Protein 8PTD (pdb70)

B-factor: mean 22.72, std 8.52, range [6.91, 77.91]

Solvent-accessible surface area: 13968 Å² total; per-residue (Å²): 184,45,85,53,115,14,128,12,83,48,12,5,5,0,0,1,0,3,36,2,58,140,98,104,103,63,13,32,1,2,1,14,3,21,101,152,105,111,52,18,74,74,2,4,43,52,22,21,141,90,50,6,11,8,16,0,32,27,4,20,47,72,72,62,49,0,2,0,0,0,6,34,46,1,9,0,1,0,2,37,2,21,59,1,99,40,79,95,94,10,56,2,80,112,154,111,42,52,51,25,56,0,32,5,12,10,35,33,168,71,42,0,3,0,0,0,34,50,7,9,0,0,46,1,15,18,112,54,6,91,72,77,68,60,7,91,13,9,82,14,0,22,27,7,8,34,23,69,44,32,0,0,0,0,0,0,0,25,109,37,146,91,61,108,19,17,18,42,16,0,0,0,0,39,23,124,81,0,109,54,82,89,95,8,105,15,12,39,7,0,1,56,2,48,55,17,98,125,64,1,0,12,0,0,3,37,0,100,82,70,91,64,12,75,2,50,0,0,50,0,24,0,155,90,18,40,58,57,63,83,11,130,35,104,0,23,12,0,5,32,58,24,59,39,0,11,0,13,27,14,57,88,126,82,141,98,48,30,11,36,6,0,36,5,124,62,31,80,48,92,69,104,83,2,12,74,73,70,27,78,22,118,8,4,53,8,2,27,33,0,103,78,43,19,23,0,0,0,0,2,0,61,94,70,89,79,111,0,3,0,0,0,0,30,56,107,0,88,45,72,0,38,7,36,88,7,2,24,3,0,21,21,4,27,20,10,90,110,46,16,156,25,80

Organism: Bacteroides thetaiotaomicron (strain ATCC 29148 / DSM 2079 / JCM 5827 / CCUG 10774 / NCTC 10582 / VPI-5482 / E50) (NCBI:txid226186)

Sequence (343 aa):
ESNNGDVFETGTAEMYILSEGLFNQNNSSLARYSFNRQRCTNNNYFSANNQRGLGDTANDIAIYGNKIYVVVNVSSTVEVIDFPTGKSIRQISSMLRDNGSSRQPRAIAFDKDKAYICSYDGTVARIDTTSLEIEEIVTVGRNAEDICVQNGKLYVSSNSGGLDYSGPGVDTTVSVIDITTFKETKKIEEVGPNPGKILPGLEEAVYVVTRGTDIEAGDYHLVKIDSRTDAVAITYDEKVLSFAIDGPIAYLYTYDYQTKDSANNKVFDLNAGTVIRDNNFITDGTAIQTPFSIQLNPFSGNIYITEAYNYTVKGDVLCFNQQGQLQYRLNDIGLNPNTVVFSDKASQNE

Radius of gyration: 18.91 Å; Cα contacts (8 Å, |Δi|>4): 1061; chains: 1; bounding box: 49×47×50 Å

Secondary structure (DSSP, 8-state):
-EES----SS-SEEEEEE---TTS---EEEEEETTTTEEETTHHHHHHSS---S-EEEEEEETTEEEEEETTTTEEEEEETTT--EEEEEE-B-TTS-B--EEEEEEETTEEEEEETTTEEEEEETTT--EEEEEE-SSSEEEEEEETTEEEEEE--GGGTTTT----EEEEEETTTTEEEEEEE--SSEEEEEE-STTEEEEEE--SSGGG---EEEEEETTTTEEEEE--S--SEEEEETTEEEEEEE-TTT--EEEEEEETTTTEEEES-S--S----SSEEEEEE-TTT--EEEEE-TTSSS-EEEEEE-TTS-EEEEEEEEESSEEEEEEESS--S--

Nearest PDB structures (foldseek):
  8ptf-assembly1_A  TM=1.002E+00  e=1.577E-66  Bacteroid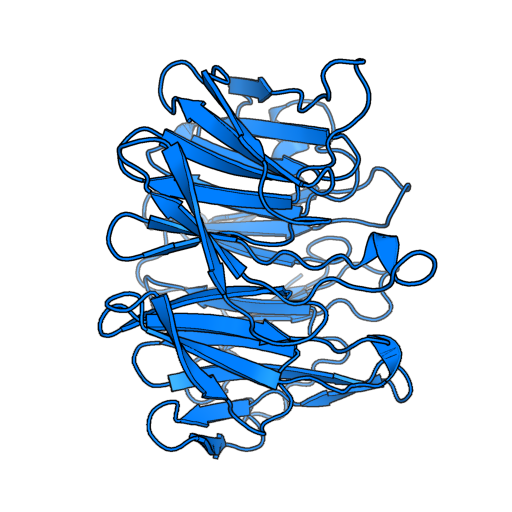es thetaiotaomicron
  8blw-assembly1_B  TM=9.936E-01  e=1.434E-59  Bacteroides thetaiotaomicron VPI-5482
  8okv-assembly4_D  TM=8.537E-01  e=9.892E-22  Bacteroides thetaiotaomicron VPI-5482
  3dsm-assembly1_A  TM=8.165E-01  e=9.892E-22  Bacteroides uniformis ATCC 8492
  4zov-assembly1_A  TM=6.756E-01  e=2.844E-05  Saccharomyces cerevisiae

Foldseek 3Di:
DKFFDPDDPLFQKKKWWFQADAPPFFIAIWMAGRPVRDIDLHLQCVQEVDHPTHGFAEWDADDQWIWIQNFPQQWIFIAGNQASYTPDTGHAADPVRHRQRWHEWEDDDQWIWIHGQCQKIWIAGNPVRDTDDIAGWAHGWAYWYDFPQKIWTDQAQPVCLVPPFTDFWIWIARNVVRYTDDTEGHGHRKHDWDAAPPRKIKIKHQHRDNLQQQIWIWIARRVVRYTDDIARDRFDAWEDDHQKIFTKGARNVPQDMWTFIAGNVVSGTPGRHQADPPDDARAWAEWYAAPRHRWIWTKHQDPQNFAIKIWTGHSSRYTNMIGGSSGRHTHDMYTDSDDHNHD

InterPro domains:
  IPR011044 Quinoprotein amine dehydrogenase, beta chain-like [SSF50969] (90-375)
  IPR015943 WD40/YVTN repeat-like-containing domain superfamily [G3DSA:2.130.10.10] (50-380)
  IPR031815 Protein of unknown function DUF5074 [PF16819] (52-339)
  IPR051200 Multi-functional host-pathogen interaction and enzymatic activity protein [PTHR47197] (8-540)

Structure (mmCIF, N/CA/C/O backbone):
data_8PTD
#
_entry.id   8PTD
#
_cell.length_a   52.471
_cell.length_b   147.665
_cell.length_c   116.043
_cell.angle_alpha   90.00
_cell.angle_beta   90.00
_cell.angle_gamma   90.00
#
_symmetry.space_group_name_H-M   'C 2 2 21'
#
loop_
_entity.id
_entity.type
_entity.pdbx_description
1 polymer 'YncE family protein'
2 non-polymer GLYCEROL
3 non-polymer COBALAMIN
4 non-polymer 'HYDROXIDE ION'
5 non-polymer 'SODIUM ION'
6 water water
#
loop_
_atom_site.group_PDB
_atom_site.id
_atom_site.type_symbol
_atom_site.label_atom_id
_atom_site.label_alt_id
_atom_site.label_comp_id
_atom_site.label_asym_id
_atom_site.label_entity_id
_atom_site.label_seq_id
_atom_site.pdbx_PDB_ins_code
_atom_site.Cartn_x
_atom_site.Cartn_y
_atom_site.Cartn_z
_atom_site.occupancy
_atom_site.B_iso_or_equiv
_atom_site.auth_seq_id
_atom_site.auth_comp_id
_atom_site.auth_asym_id
_atom_site.auth_atom_id
_atom_site.pdbx_PDB_model_num
ATOM 1 N N . GLU A 1 1 ? -25.387 -28.621 5.079 1.00 47.36 22 GLU A N 1
ATOM 2 C CA . GLU A 1 1 ? -23.949 -28.385 5.012 1.00 45.34 22 GLU A CA 1
ATOM 3 C C . GLU A 1 1 ? -23.275 -29.031 3.784 1.00 42.38 22 GLU A C 1
ATOM 4 O O . GLU A 1 1 ? -22.190 -28.612 3.404 1.00 29.55 22 GLU A O 1
ATOM 10 N N . SER A 1 2 ? -23.876 -30.051 3.170 1.00 30.61 23 SER A N 1
ATOM 11 C CA . SER A 1 2 ? -23.306 -30.630 1.955 1.00 27.94 23 SER A CA 1
ATOM 12 C C . SER A 1 2 ? -24.408 -31.195 1.066 1.00 32.69 23 SER A C 1
ATOM 13 O O . SER A 1 2 ? -25.563 -31.320 1.476 1.00 30.77 23 SER A O 1
ATOM 16 N N . ASN A 1 3 ? -24.041 -31.502 -0.182 1.00 26.12 24 ASN A N 1
ATOM 17 C CA A ASN A 1 3 ? -24.890 -32.244 -1.109 0.66 28.09 24 ASN A CA 1
ATOM 18 C CA B ASN A 1 3 ? -24.896 -32.254 -1.089 0.34 28.15 24 ASN A CA 1
ATOM 19 C C . ASN A 1 3 ? -24.030 -33.244 -1.854 1.00 33.23 24 ASN A C 1
ATOM 20 O O . ASN A 1 3 ? -22.934 -32.906 -2.304 1.00 24.13 24 ASN A O 1
ATOM 29 N N . GLY A 1 4 ? -24.536 -34.458 -2.015 1.00 25.73 25 GLY A N 1
ATOM 30 C CA . GLY A 1 4 ? -23.763 -35.503 -2.648 1.00 23.95 25 GLY A CA 1
ATOM 31 C C . GLY A 1 4 ? -22.940 -36.272 -1.633 1.00 28.65 25 GLY A C 1
ATOM 32 O O . GLY A 1 4 ? -22.741 -35.848 -0.496 1.00 28.79 25 GLY A O 1
ATOM 33 N N . ASP A 1 5 ? -22.466 -37.441 -2.053 1.00 27.43 26 ASP A N 1
ATOM 34 C CA . ASP A 1 5 ? -21.676 -38.262 -1.149 1.00 35.39 26 ASP A CA 1
ATOM 35 C C . ASP A 1 5 ? -20.285 -37.656 -1.096 1.00 27.13 26 ASP A C 1
ATOM 36 O O . ASP A 1 5 ? -19.633 -37.505 -2.134 1.00 27.61 26 ASP A O 1
ATOM 41 N N . VAL A 1 6 ? -19.859 -37.232 0.093 1.00 28.52 27 VAL A N 1
ATOM 42 C CA . VAL A 1 6 ? -18.580 -36.542 0.229 1.00 22.44 27 VAL A CA 1
ATOM 43 C C . VAL A 1 6 ? -17.514 -37.629 0.236 1.00 29.22 27 VAL A C 1
ATOM 44 O O . VAL A 1 6 ? -17.338 -38.358 1.213 1.00 30.86 27 VAL A O 1
ATOM 48 N N . PHE A 1 7 ? -16.819 -37.750 -0.883 1.00 23.69 28 PHE A N 1
ATOM 49 C CA . PHE A 1 7 ? -15.979 -38.893 -1.162 1.00 27.31 28 PHE A CA 1
ATOM 50 C C . PHE A 1 7 ? -14.846 -38.431 -2.056 1.00 23.13 28 PHE A C 1
ATOM 51 O O . PHE A 1 7 ? -15.055 -37.623 -2.963 1.00 25.62 28 PHE A O 1
ATOM 59 N N . GLU A 1 8 ? -13.655 -38.947 -1.803 1.00 20.92 29 GLU A N 1
ATOM 60 C CA . GLU A 1 8 ? -12.538 -38.731 -2.696 1.00 22.33 29 GLU A CA 1
ATOM 61 C C . GLU A 1 8 ? -11.741 -40.016 -2.740 1.00 28.72 29 GLU A C 1
ATOM 62 O O . GLU A 1 8 ? -11.704 -40.777 -1.772 1.00 46.87 29 GLU A O 1
ATOM 68 N N . THR A 1 9 ? -11.139 -40.274 -3.884 1.00 22.34 30 THR A N 1
ATOM 69 C CA . THR A 1 9 ? -10.194 -41.358 -4.005 1.00 24.64 30 THR A CA 1
ATOM 70 C C . THR A 1 9 ? -8.806 -40.867 -3.630 1.00 24.52 30 THR A C 1
ATOM 71 O O . THR A 1 9 ? -8.411 -39.752 -3.988 1.00 24.99 30 THR A O 1
ATOM 75 N N . GLY A 1 10 ? -8.082 -41.699 -2.886 1.00 21.69 31 GLY A N 1
ATOM 76 C CA . GLY A 1 10 ? -6.680 -41.463 -2.616 1.00 26.42 31 GLY A CA 1
ATOM 77 C C . GLY A 1 10 ? -6.391 -40.264 -1.756 1.00 23.14 31 GLY A C 1
ATOM 78 O O . GLY A 1 10 ? -5.244 -39.814 -1.703 1.00 24.09 31 GLY A O 1
ATOM 79 N N . THR A 1 11 ? -7.399 -39.745 -1.056 1.00 23.91 32 THR A N 1
ATOM 80 C CA . THR A 1 11 ? -7.303 -38.501 -0.299 1.00 19.87 32 THR A CA 1
ATOM 81 C C . THR A 1 11 ? -7.796 -38.723 1.128 1.00 20.19 32 THR A C 1
ATOM 82 O O . THR A 1 11 ? -8.919 -39.200 1.326 1.00 23.33 32 THR A O 1
ATOM 86 N N . ALA A 1 12 ? -6.960 -38.375 2.117 1.00 18.60 33 ALA A N 1
ATOM 87 C CA . ALA A 1 12 ? -7.317 -38.431 3.533 1.00 19.26 33 ALA A CA 1
ATOM 88 C C . ALA A 1 12 ? -8.014 -37.160 4.001 1.00 23.56 33 ALA A C 1
ATOM 89 O O . ALA A 1 12 ? -8.995 -37.231 4.749 1.00 22.45 33 ALA A O 1
ATOM 91 N N . GLU A 1 13 ? -7.540 -35.991 3.573 1.00 22.21 34 GLU A N 1
ATOM 92 C CA . GLU A 1 13 ? -8.059 -34.734 4.097 1.00 18.70 34 GLU A CA 1
ATOM 93 C C . GLU A 1 13 ? -7.981 -33.667 3.018 1.00 19.60 34 GLU A C 1
ATOM 94 O O . GLU A 1 13 ? -7.117 -33.711 2.142 1.00 21.82 34 GLU A O 1
ATOM 100 N N . MET A 1 14 ? -8.842 -32.663 3.157 1.00 14.45 35 MET A N 1
ATOM 101 C CA . MET A 1 14 ? -8.810 -31.457 2.343 1.00 16.65 35 MET A CA 1
ATOM 102 C C . MET A 1 14 ? -8.793 -30.236 3.258 1.00 17.64 35 MET A C 1
ATOM 103 O O . MET A 1 14 ? -9.416 -30.235 4.320 1.00 19.28 35 MET A O 1
ATOM 108 N N . TYR A 1 15 ? -8.074 -29.188 2.841 1.00 15.82 36 TYR A N 1
ATOM 109 C CA . TYR A 1 15 ? -8.058 -27.914 3.556 1.00 13.41 36 TYR A CA 1
ATOM 110 C C . TYR A 1 15 ? -8.573 -26.817 2.631 1.00 15.90 36 TYR A C 1
ATOM 111 O O . TYR A 1 15 ? -8.154 -26.736 1.474 1.00 16.67 36 TYR A O 1
ATOM 120 N N . ILE A 1 16 ? -9.483 -25.981 3.134 1.00 14.69 37 ILE A N 1
ATOM 121 C CA . ILE A 1 16 ? -10.086 -24.911 2.340 1.00 15.36 37 ILE A CA 1
ATOM 122 C C . ILE A 1 16 ? -9.775 -23.600 3.047 1.00 15.96 37 ILE A C 1
ATOM 123 O O . ILE A 1 16 ? -10.157 -23.412 4.207 1.00 16.81 37 ILE A O 1
ATOM 128 N N . LEU A 1 17 ? -9.079 -22.701 2.356 1.00 14.99 38 LEU A N 1
ATOM 129 C CA . LEU A 1 17 ? -8.735 -21.400 2.910 1.00 15.26 38 LEU A CA 1
ATOM 130 C C . LEU A 1 17 ? -9.764 -20.366 2.478 1.00 15.26 38 LEU A C 1
ATOM 131 O O . LEU A 1 17 ? -10.147 -20.320 1.309 1.00 16.39 38 LEU A O 1
ATOM 136 N N . SER A 1 18 ? -10.183 -19.511 3.418 1.00 14.43 39 SER A N 1
ATOM 137 C CA . SER A 1 18 ? -11.148 -18.448 3.155 1.00 14.59 39 SER A CA 1
ATOM 138 C C . SER A 1 18 ? -10.503 -17.122 3.537 1.00 17.19 39 SER A C 1
ATOM 139 O O . SER A 1 18 ? -9.969 -16.990 4.642 1.00 16.61 39 SER A O 1
ATOM 142 N N . GLU A 1 19 ? -10.531 -16.155 2.618 1.00 14.43 40 GLU A N 1
ATOM 143 C CA . GLU A 1 19 ? -9.860 -14.887 2.879 1.00 12.73 40 GLU A CA 1
ATOM 144 C C . GLU A 1 19 ? -10.693 -13.915 3.704 1.00 17.26 40 GLU A C 1
ATOM 145 O O . GLU A 1 19 ? -10.163 -12.871 4.098 1.00 16.47 40 GLU A O 1
ATOM 151 N N . GLY A 1 20 ? -11.958 -14.220 3.987 1.00 17.10 41 GLY A N 1
ATOM 152 C CA . GLY A 1 20 ? -12.818 -13.209 4.581 1.00 15.63 41 GLY A CA 1
ATOM 153 C C . GLY A 1 20 ? -12.954 -11.997 3.675 1.00 15.54 41 GLY A C 1
ATOM 154 O O . GLY A 1 20 ? -13.000 -12.110 2.445 1.00 15.77 41 GLY A O 1
ATOM 155 N N . LEU A 1 21 ? -13.010 -10.812 4.283 1.00 14.46 42 LEU A N 1
ATOM 156 C CA . LEU A 1 21 ? -13.113 -9.566 3.534 1.00 16.20 42 LEU A CA 1
ATOM 157 C C . LEU A 1 21 ? -11.988 -8.625 3.940 1.00 15.23 42 LEU A C 1
ATOM 158 O O . LEU A 1 21 ? -11.525 -8.633 5.083 1.00 16.52 42 LEU A O 1
ATOM 163 N N . PHE A 1 22 ? -11.563 -7.822 2.963 1.00 16.60 43 PHE A N 1
ATOM 164 C CA . PHE A 1 22 ? -10.451 -6.887 3.084 1.00 15.05 43 PHE A CA 1
ATOM 165 C C . PHE A 1 22 ? -10.695 -5.976 4.277 1.00 18.79 43 PHE A C 1
ATOM 166 O O . PHE A 1 22 ? -11.745 -5.336 4.360 1.00 17.49 43 PHE A O 1
ATOM 174 N N . ASN A 1 23 ? -9.746 -5.940 5.209 1.00 15.24 44 ASN A N 1
ATOM 175 C CA . ASN A 1 23 ? -9.771 -5.100 6.407 1.00 14.68 44 ASN A CA 1
ATOM 176 C C . ASN A 1 23 ? -10.817 -5.521 7.435 1.00 20.49 44 ASN A C 1
ATOM 177 O O . ASN A 1 23 ? -11.001 -4.815 8.448 1.00 20.38 44 ASN A O 1
ATOM 182 N N . GLN A 1 24 ? -11.462 -6.677 7.255 1.00 14.70 45 GLN A N 1
ATOM 183 C CA . GLN A 1 24 ? -12.391 -7.208 8.248 1.00 16.05 45 GLN A CA 1
ATOM 184 C C . GLN A 1 24 ? -11.777 -8.292 9.136 1.00 17.31 45 GLN A C 1
ATOM 185 O O . GLN A 1 24 ? -12.450 -8.784 10.048 1.00 17.62 45 GLN A O 1
ATOM 191 N N . ASN A 1 25 ? -10.509 -8.654 8.916 1.00 16.39 46 ASN A N 1
ATOM 192 C CA . ASN A 1 25 ? -9.755 -9.504 9.846 1.00 15.19 46 ASN A CA 1
ATOM 193 C C . ASN A 1 25 ? -10.476 -10.820 10.143 1.00 16.95 46 ASN A C 1
ATOM 194 O O . ASN A 1 25 ? -10.517 -11.280 11.285 1.00 20.31 46 ASN A O 1
ATOM 199 N N . ASN A 1 26 ? -11.042 -11.450 9.110 1.00 17.09 47 ASN A N 1
ATOM 200 C CA . ASN A 1 26 ? -11.923 -12.592 9.360 1.00 17.51 47 ASN A CA 1
ATOM 201 C C . ASN A 1 26 ? -11.657 -13.738 8.377 1.00 18.84 47 ASN A C 1
ATOM 202 O O . ASN A 1 26 ? -12.580 -14.417 7.917 1.00 17.40 47 ASN A O 1
ATOM 207 N N . SER A 1 27 ? -10.382 -14.010 8.097 1.00 18.47 48 SER A N 1
ATOM 208 C CA . SER A 1 27 ? -9.996 -15.219 7.376 1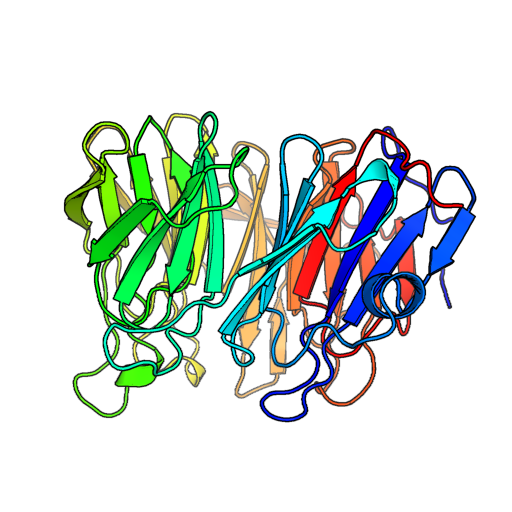.00 17.52 48 SER A CA 1
ATOM 209 C C . SER A 1 27 ? -10.285 -16.468 8.211 1.00 15.96 48 SER A C 1
ATOM 210 O O . SER A 1 27 ? -10.412 -16.411 9.436 1.00 17.68 48 SER A O 1
ATOM 213 N N . SER A 1 28 ? -10.348 -17.624 7.544 1.00 16.15 49 SER A N 1
ATOM 214 C CA . SER A 1 28 ? -10.539 -18.866 8.289 1.00 16.22 49 SER A CA 1
ATOM 215 C C . SER A 1 28 ? -10.005 -20.043 7.479 1.00 16.81 49 SER A C 1
ATOM 216 O O . SER A 1 28 ? -9.784 -19.943 6.273 1.00 16.29 49 SER A O 1
ATOM 219 N N . LEU A 1 29 ? -9.807 -21.167 8.161 1.00 15.14 50 LEU A N 1
ATOM 220 C CA . LEU A 1 29 ? -9.303 -22.375 7.521 1.00 15.12 50 LEU A CA 1
ATOM 221 C C . LEU A 1 29 ? -10.219 -23.526 7.904 1.00 20.90 50 LEU A C 1
ATOM 222 O O . LEU A 1 29 ? -10.391 -23.793 9.093 1.00 19.36 50 LEU A O 1
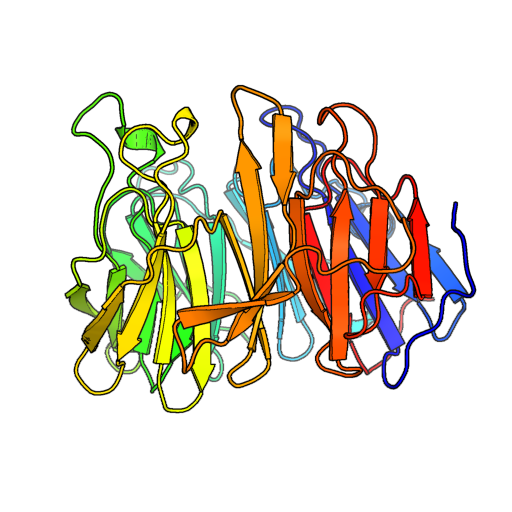ATOM 227 N N . ALA A 1 30 ? -10.805 -24.203 6.913 1.00 18.70 51 ALA A N 1
ATOM 228 C CA . ALA A 1 30 ? -11.618 -25.388 7.169 1.00 17.68 51 ALA A CA 1
ATOM 229 C C . ALA A 1 30 ? -10.834 -26.645 6.825 1.00 17.42 51 ALA A C 1
ATOM 230 O O . ALA A 1 30 ? -10.027 -26.661 5.893 1.00 17.86 51 ALA A O 1
ATOM 232 N N . ARG A 1 31 ? -11.092 -27.706 7.574 1.00 15.95 52 ARG A N 1
ATOM 233 C CA . ARG A 1 31 ? -10.531 -29.002 7.249 1.00 18.20 52 ARG A CA 1
ATOM 234 C C . ARG A 1 31 ? -11.651 -30.012 7.095 1.00 23.75 52 ARG A C 1
ATOM 235 O O . ARG A 1 31 ? -12.512 -30.127 7.970 1.00 23.77 52 ARG A O 1
ATOM 243 N N . TYR A 1 32 ? -11.639 -30.764 5.998 1.00 18.42 53 TYR A N 1
ATOM 244 C CA . TYR A 1 32 ? -12.534 -31.905 5.890 1.00 19.93 53 TYR A CA 1
ATOM 245 C C . TYR A 1 32 ? -11.707 -33.190 5.923 1.00 20.33 53 TYR A C 1
ATOM 246 O O . TYR A 1 32 ? -10.793 -33.376 5.114 1.00 18.42 53 TYR A O 1
ATOM 255 N N . SER A 1 33 ? -12.034 -34.075 6.856 1.00 20.33 54 SER A N 1
ATOM 256 C CA . SER A 1 33 ? -11.405 -35.387 6.927 1.00 20.40 54 SER A CA 1
ATOM 257 C C . SER A 1 33 ? -12.292 -36.398 6.206 1.00 25.17 54 SER A C 1
ATOM 258 O O . SER A 1 33 ? -13.403 -36.687 6.659 1.00 24.33 54 SER A O 1
ATOM 261 N N . PHE A 1 34 ? -11.813 -36.913 5.066 1.00 22.03 55 PHE A N 1
ATOM 262 C CA . PHE A 1 34 ? -12.542 -37.978 4.389 1.00 22.55 55 PHE A CA 1
ATOM 263 C C . PHE A 1 34 ? -12.473 -39.251 5.214 1.00 25.71 55 PHE A C 1
ATOM 264 O O . PHE A 1 34 ? -13.445 -40.009 5.286 1.00 31.71 55 PHE A O 1
ATOM 272 N N . ASN A 1 35 ? -11.343 -39.467 5.886 1.00 23.58 56 ASN A N 1
ATOM 273 C CA . ASN A 1 35 ? -11.173 -40.690 6.659 1.00 29.68 56 ASN A CA 1
ATOM 274 C C . ASN A 1 35 ? -12.190 -40.781 7.783 1.00 40.70 56 ASN A C 1
ATOM 275 O O . ASN A 1 35 ? -12.755 -41.853 8.028 1.00 42.45 56 ASN A O 1
ATOM 280 N N . ARG A 1 36 ? -12.471 -39.664 8.452 1.00 29.74 57 ARG A N 1
ATOM 281 C CA . ARG A 1 36 ? -13.377 -39.639 9.592 1.00 30.61 57 ARG A CA 1
ATOM 282 C C . ARG A 1 36 ? -14.751 -39.067 9.261 1.00 37.24 57 ARG A C 1
ATOM 283 O O . ARG A 1 36 ? -15.608 -39.000 10.149 1.00 34.56 57 ARG A O 1
ATOM 291 N N . GLN A 1 37 ? -14.972 -38.656 8.012 1.00 28.37 58 GLN A N 1
ATOM 292 C CA . GLN A 1 37 ? -16.168 -37.932 7.566 1.00 23.81 58 GLN A CA 1
ATOM 293 C C . GLN A 1 37 ? -16.543 -36.797 8.528 1.00 35.66 58 GLN A C 1
ATOM 294 O O . GLN A 1 37 ? -17.676 -36.694 8.997 1.00 37.40 58 GLN A O 1
ATOM 300 N N . ARG A 1 38 ? -15.580 -35.901 8.773 1.00 23.16 59 ARG A N 1
ATOM 301 C CA . ARG A 1 38 ? -15.739 -34.828 9.752 1.00 27.69 59 ARG A CA 1
ATOM 302 C C . ARG A 1 38 ? -15.250 -33.509 9.166 1.00 28.95 59 ARG A C 1
ATOM 303 O O . ARG A 1 38 ? -14.130 -33.435 8.656 1.00 26.48 59 ARG A O 1
ATOM 311 N N . CYS A 1 39 ? -16.064 -32.468 9.297 1.00 28.09 60 CYS A N 1
ATOM 312 C CA . CYS A 1 39 ? -15.716 -31.125 8.854 1.00 23.48 60 CYS A CA 1
ATOM 313 C C . CYS A 1 39 ? -15.454 -30.234 10.064 1.00 28.89 60 CYS A C 1
ATOM 314 O O . CYS A 1 39 ? -16.243 -30.232 11.009 1.00 27.14 60 CYS A O 1
ATOM 317 N N . THR A 1 40 ? -14.360 -29.470 10.030 1.00 23.60 61 THR A N 1
ATOM 318 C CA . THR A 1 40 ? -14.042 -28.474 11.057 1.00 24.64 61 THR A CA 1
ATOM 319 C C . THR A 1 40 ? -13.903 -27.123 10.359 1.00 25.16 61 THR A C 1
ATOM 320 O O . THR A 1 40 ? -12.930 -26.916 9.631 1.00 24.22 61 THR A O 1
ATOM 324 N N . ASN A 1 41 ? -14.869 -26.201 10.565 1.00 22.16 62 ASN A N 1
ATOM 325 C CA . ASN A 1 41 ? -14.917 -24.939 9.810 1.00 24.67 62 ASN A CA 1
ATOM 326 C C . ASN A 1 41 ? -13.872 -23.921 10.261 1.00 21.39 62 ASN A C 1
ATOM 327 O O . ASN A 1 41 ? -13.588 -22.976 9.516 1.00 27.14 62 ASN A O 1
ATOM 332 N N . ASN A 1 42 ? -13.331 -24.069 11.471 1.00 21.31 63 ASN A N 1
ATOM 333 C CA A ASN A 1 42 ? -12.450 -23.133 12.153 0.50 19.97 63 ASN A CA 1
ATOM 334 C CA B ASN A 1 42 ? -12.395 -23.088 12.051 0.50 19.87 63 ASN A CA 1
ATOM 335 C C . ASN A 1 42 ? -11.202 -23.846 12.646 1.00 23.74 63 ASN A C 1
ATOM 336 O O . ASN A 1 42 ? -10.821 -23.733 13.812 1.00 22.57 63 ASN A O 1
ATOM 345 N N . TYR A 1 43 ? -10.572 -24.625 11.766 1.00 19.26 64 TYR A N 1
ATOM 346 C CA . TYR A 1 43 ? -9.461 -25.486 12.151 1.00 19.86 64 TYR A CA 1
ATOM 347 C C . TYR A 1 43 ? -8.287 -24.704 12.741 1.00 18.17 64 TYR A C 1
ATOM 348 O O . TYR A 1 43 ? -7.624 -25.182 13.666 1.00 21.07 64 TYR A O 1
ATOM 357 N N . PHE A 1 44 ? -8.001 -23.498 12.240 1.00 15.91 65 PHE A N 1
ATOM 358 C CA . PHE A 1 44 ? -6.843 -22.816 12.812 1.00 17.20 65 PHE A CA 1
ATOM 359 C C . PHE A 1 44 ? -7.168 -22.272 14.201 1.00 19.14 65 PHE A C 1
ATOM 360 O O . PHE A 1 44 ? -6.424 -22.507 15.158 1.00 21.83 65 PHE A O 1
ATOM 368 N N . SER A 1 45 ? -8.282 -21.563 14.336 1.00 18.99 66 SER A N 1
ATOM 369 C CA . SER A 1 45 ? -8.570 -20.971 15.633 1.00 20.60 66 SER A CA 1
ATOM 370 C C . SER A 1 45 ? -8.962 -22.029 16.674 1.00 22.08 66 SER A C 1
ATOM 371 O O . SER A 1 45 ? -8.643 -21.863 17.858 1.00 25.48 66 SER A O 1
ATOM 374 N N . ALA A 1 46 ? -9.597 -23.137 16.261 1.00 19.12 67 ALA A N 1
ATOM 375 C CA . ALA A 1 46 ? -9.974 -24.197 17.207 1.00 21.05 67 ALA A CA 1
ATOM 376 C C . ALA A 1 46 ? -8.756 -24.761 17.927 1.00 27.06 67 ALA A C 1
ATOM 377 O O . ALA A 1 46 ? -8.824 -25.123 19.113 1.00 25.61 67 ALA A O 1
ATOM 379 N N . ASN A 1 47 ? -7.639 -24.860 17.216 1.00 21.93 68 ASN A N 1
ATOM 380 C CA . ASN A 1 47 ? -6.426 -25.488 17.702 1.00 22.13 68 ASN A CA 1
ATOM 381 C C . ASN A 1 47 ? -5.415 -24.488 18.226 1.00 22.68 68 ASN A C 1
ATOM 382 O O . ASN A 1 47 ? -4.481 -24.882 18.933 1.00 27.06 68 ASN A O 1
ATOM 387 N N . ASN A 1 48 ? -5.596 -23.205 17.926 1.00 22.59 69 ASN A N 1
ATOM 388 C CA . ASN A 1 48 ? -4.594 -22.229 18.298 1.00 19.68 69 ASN A CA 1
ATOM 389 C C . ASN A 1 48 ? -5.118 -21.047 19.098 1.00 20.82 69 ASN A C 1
ATOM 390 O O . ASN A 1 48 ? -4.313 -20.222 19.529 1.00 22.59 69 ASN A O 1
ATOM 395 N N . GLN A 1 49 ? -6.424 -20.967 19.341 1.00 19.94 70 GLN A N 1
ATOM 396 C CA . GLN A 1 49 ? -7.006 -19.956 20.229 1.00 22.37 70 GLN A CA 1
ATOM 397 C C . GLN A 1 49 ? -6.708 -18.524 19.777 1.00 25.88 70 GLN A C 1
ATOM 398 O O . GLN A 1 49 ? -6.668 -17.606 20.599 1.00 25.29 70 GLN A O 1
ATOM 404 N N . ARG A 1 50 ? -6.530 -18.324 18.472 1.00 18.26 71 ARG A N 1
ATOM 405 C CA . ARG A 1 50 ? -6.434 -17.006 17.851 1.00 18.99 71 ARG A CA 1
ATOM 406 C C . ARG A 1 50 ? -6.816 -17.159 16.385 1.00 24.13 71 ARG A C 1
ATOM 407 O O . ARG A 1 50 ? -6.848 -18.271 15.857 1.00 22.29 71 ARG A O 1
ATOM 415 N N . GLY A 1 51 ? -7.136 -16.029 15.730 1.00 23.75 72 GLY A N 1
ATOM 416 C CA . GLY A 1 51 ? -7.543 -16.076 14.344 1.00 23.19 72 GLY A CA 1
ATOM 417 C C . GLY A 1 51 ? -6.373 -16.020 13.365 1.00 19.11 72 GLY A C 1
ATOM 418 O O . GLY A 1 51 ? -5.283 -15.561 13.687 1.00 21.72 72 GLY A O 1
ATOM 419 N N . LEU A 1 52 ? -6.630 -16.492 12.146 1.00 19.41 73 LEU A N 1
ATOM 420 C CA . LEU A 1 52 ? -5.627 -16.447 11.089 1.00 20.08 73 LEU A CA 1
ATOM 421 C C . LEU A 1 52 ? -5.305 -15.011 10.683 1.00 21.51 73 LEU A C 1
ATOM 422 O O . LEU A 1 52 ? -4.170 -14.712 10.293 1.00 22.60 73 LEU A O 1
ATOM 427 N N . GLY A 1 53 ? -6.282 -14.113 10.763 1.00 16.27 74 GLY A N 1
ATOM 428 C CA . GLY A 1 53 ? -6.037 -12.734 10.404 1.00 17.51 74 GLY A CA 1
ATOM 429 C C . GLY A 1 53 ? -6.773 -12.227 9.179 1.00 18.16 74 GLY A C 1
ATOM 430 O O . GLY A 1 53 ? -7.858 -12.704 8.826 1.00 17.52 74 GLY A O 1
ATOM 431 N N . ASP A 1 54 ? -6.148 -11.282 8.487 1.00 16.18 75 ASP A N 1
ATOM 432 C CA . ASP A 1 54 ? -6.814 -10.487 7.463 1.00 14.90 75 ASP A CA 1
ATOM 433 C C . ASP A 1 54 ? -6.260 -10.843 6.080 1.00 16.52 75 ASP A C 1
ATOM 434 O O . ASP A 1 54 ? -5.053 -10.724 5.832 1.00 15.58 75 ASP A O 1
ATOM 439 N N . THR A 1 55 ? -7.154 -11.302 5.201 1.00 15.85 76 THR A N 1
ATOM 440 C CA . THR A 1 55 ? -6.874 -11.636 3.799 1.00 14.21 76 THR A CA 1
ATOM 441 C C . THR A 1 55 ? -5.807 -12.740 3.674 1.00 15.33 76 THR A C 1
ATOM 442 O O . THR A 1 55 ? -4.777 -12.590 3.011 1.00 14.94 76 THR A O 1
ATOM 446 N N . ALA A 1 56 ? -6.093 -13.882 4.308 1.00 15.05 77 ALA A N 1
ATOM 447 C CA . ALA A 1 56 ? -5.332 -15.100 4.048 1.00 13.99 77 ALA A CA 1
ATOM 448 C C . ALA A 1 56 ? -5.472 -15.469 2.580 1.00 17.13 77 ALA A C 1
ATOM 449 O O . ALA A 1 56 ? -6.587 -15.671 2.100 1.00 15.40 77 ALA A O 1
ATOM 451 N N . ASN A 1 57 ? -4.344 -15.561 1.863 1.00 16.20 78 ASN A N 1
ATOM 452 C CA . ASN A 1 57 ? -4.348 -15.504 0.405 1.00 15.89 78 ASN A CA 1
ATOM 453 C C . ASN A 1 57 ? -3.791 -16.743 -0.287 1.00 15.90 78 ASN A C 1
ATOM 454 O O . ASN A 1 57 ? -3.998 -16.888 -1.498 1.00 16.41 78 ASN A O 1
ATOM 459 N N . ASP A 1 58 ? -3.070 -17.606 0.427 1.00 14.89 79 ASP A N 1
ATOM 460 C CA . ASP A 1 58 ? -2.484 -18.810 -0.160 1.00 13.65 79 ASP A CA 1
ATOM 461 C C . ASP A 1 58 ? -2.248 -19.817 0.958 1.00 14.42 79 ASP A C 1
ATOM 462 O O . ASP A 1 58 ? -2.068 -19.455 2.126 1.00 15.02 79 ASP A O 1
ATOM 467 N N . ILE A 1 59 ? -2.285 -21.094 0.580 1.00 15.13 80 ILE A N 1
ATOM 468 C CA . ILE A 1 59 ? -2.010 -22.185 1.499 1.00 12.92 80 ILE A CA 1
ATOM 469 C C . ILE A 1 59 ? -1.363 -23.311 0.707 1.00 14.80 80 ILE A C 1
ATOM 470 O O . ILE A 1 59 ? -1.691 -23.550 -0.456 1.00 17.28 80 ILE A O 1
ATOM 475 N N . ALA A 1 60 ? -0.437 -24.007 1.357 1.00 15.74 81 ALA A N 1
ATOM 476 C CA . ALA A 1 60 ? 0.201 -25.172 0.768 1.00 16.85 81 ALA A CA 1
ATOM 477 C C . ALA A 1 60 ? 0.668 -26.094 1.876 1.00 18.97 81 ALA A C 1
ATOM 478 O O . ALA A 1 60 ? 0.941 -25.662 2.996 1.00 20.50 81 ALA A O 1
ATOM 480 N N . ILE A 1 61 ? 0.780 -27.375 1.536 1.00 17.40 82 ILE A N 1
ATOM 481 C CA . ILE A 1 61 ? 1.355 -28.385 2.415 1.00 16.10 82 ILE A CA 1
ATOM 482 C C . ILE A 1 61 ? 2.680 -28.815 1.802 1.00 15.08 82 ILE A C 1
ATOM 483 O O . ILE A 1 61 ? 2.727 -29.202 0.626 1.00 21.60 82 ILE A O 1
ATOM 488 N N . TYR A 1 62 ? 3.755 -28.753 2.586 1.00 16.92 83 TYR A N 1
ATOM 489 C CA . TYR A 1 62 ? 5.072 -29.109 2.078 1.00 16.95 83 TYR A CA 1
ATOM 490 C C . TYR A 1 62 ? 5.903 -29.663 3.208 1.00 22.60 83 TYR A C 1
ATOM 491 O O . TYR A 1 62 ? 6.002 -29.050 4.278 1.00 22.41 83 TYR A O 1
ATOM 500 N N . GLY A 1 63 ? 6.535 -30.791 2.924 1.00 23.95 84 GLY A N 1
ATOM 501 C CA . GLY A 1 63 ? 7.068 -31.642 3.940 1.00 35.78 84 GLY A CA 1
ATOM 502 C C . GLY A 1 63 ? 5.853 -32.093 4.694 1.00 38.37 84 GLY A C 1
ATOM 503 O O . GLY A 1 63 ? 4.884 -32.646 4.166 1.00 49.89 84 GLY A O 1
ATOM 504 N N . ASN A 1 64 ? 5.901 -31.741 5.950 1.00 21.17 85 ASN A N 1
ATOM 505 C CA . ASN A 1 64 ? 4.928 -32.101 6.950 1.00 19.81 85 ASN A CA 1
ATOM 506 C C . ASN A 1 64 ? 4.500 -30.851 7.705 1.00 19.05 85 ASN A C 1
ATOM 507 O O . ASN A 1 64 ? 4.167 -30.923 8.887 1.00 20.48 85 ASN A O 1
ATOM 512 N N . LYS A 1 65 ? 4.509 -29.701 7.017 1.00 20.05 86 LYS A N 1
ATOM 513 C CA . LYS A 1 65 ? 4.071 -28.409 7.533 1.00 19.38 86 LYS A CA 1
ATOM 514 C C . LYS A 1 65 ? 2.989 -27.851 6.609 1.00 20.25 86 LYS A C 1
ATOM 515 O O . LYS A 1 65 ? 3.010 -28.091 5.400 1.00 19.30 86 LYS A O 1
ATOM 521 N N . ILE A 1 66 ? 2.039 -27.102 7.183 1.00 19.72 87 ILE A N 1
ATOM 522 C CA . ILE A 1 66 ? 1.065 -26.320 6.418 1.00 18.07 87 ILE A CA 1
ATOM 523 C C . ILE A 1 66 ? 1.515 -24.864 6.479 1.00 17.78 87 ILE A C 1
ATOM 524 O O . ILE A 1 66 ? 1.844 -24.357 7.557 1.00 19.07 87 ILE A O 1
ATOM 529 N N . TYR A 1 67 ? 1.571 -24.202 5.327 1.00 15.58 88 TYR A N 1
ATOM 530 C CA . TYR A 1 67 ? 1.934 -22.791 5.243 1.00 15.77 88 TYR A CA 1
ATOM 531 C C . TYR A 1 67 ? 0.723 -21.981 4.803 1.00 18.06 88 TYR A C 1
ATOM 532 O O . TYR A 1 67 ? 0.116 -22.299 3.781 1.00 17.27 88 TYR A O 1
ATOM 541 N N . VAL A 1 68 ? 0.403 -20.909 5.533 1.00 15.52 89 VAL A N 1
ATOM 542 C CA . VAL A 1 68 ? -0.662 -19.983 5.143 1.00 14.44 89 VAL A CA 1
ATOM 543 C C . VAL A 1 68 ? -0.061 -18.591 5.010 1.00 16.96 89 VAL A C 1
ATOM 544 O O . VAL A 1 68 ? 0.484 -18.053 5.977 1.00 17.34 89 VAL A O 1
ATOM 548 N N . VAL A 1 69 ? -0.187 -17.999 3.827 1.00 14.17 90 VAL A N 1
ATOM 549 C CA . VAL A 1 69 ? 0.245 -16.623 3.596 1.00 14.83 90 VAL A CA 1
ATOM 550 C C . VAL A 1 69 ? -0.913 -15.699 3.927 1.00 17.93 90 VAL A C 1
ATOM 551 O O . VAL A 1 69 ? -1.974 -15.801 3.309 1.00 17.14 90 VAL A O 1
ATOM 555 N N . VAL A 1 70 ? -0.712 -14.790 4.888 1.00 15.54 91 VAL A N 1
ATOM 556 C CA . VAL A 1 70 ? -1.774 -13.897 5.344 1.00 14.68 91 VAL A CA 1
ATOM 557 C C . VAL A 1 70 ? -1.377 -12.483 4.914 1.00 15.06 91 VAL A C 1
ATOM 558 O O . VAL A 1 70 ? -0.456 -11.871 5.469 1.00 15.86 91 VAL A O 1
ATOM 562 N N . ASN A 1 71 ? -2.058 -11.992 3.878 1.00 14.19 92 ASN A N 1
ATOM 563 C CA . ASN A 1 71 ? -1.628 -10.811 3.131 1.00 13.58 92 ASN A CA 1
ATOM 564 C C . ASN A 1 71 ? -1.655 -9.536 3.981 1.00 15.60 92 ASN A C 1
ATOM 565 O O . ASN A 1 71 ? -0.644 -8.836 4.099 1.00 16.56 92 ASN A O 1
ATOM 570 N N . VAL A 1 72 ? -2.810 -9.203 4.561 1.00 14.31 93 VAL A N 1
ATOM 571 C CA . VAL A 1 72 ? -2.937 -7.927 5.273 1.00 16.40 93 VAL A CA 1
ATOM 572 C C . VAL A 1 72 ? -2.384 -8.012 6.710 1.00 16.98 93 VAL A C 1
ATOM 573 O O . VAL A 1 72 ? -1.753 -7.060 7.193 1.00 17.14 93 VAL A O 1
ATOM 577 N N . SER A 1 73 ? -2.549 -9.141 7.401 1.00 13.95 94 SER A N 1
ATOM 578 C CA . SER A 1 73 ? -1.817 -9.319 8.650 1.00 16.58 94 SER A CA 1
ATOM 579 C C . SER A 1 73 ? -0.315 -9.346 8.399 1.00 18.08 94 SER A C 1
ATOM 580 O O . SER A 1 73 ? 0.469 -9.171 9.339 1.00 16.48 94 SER A O 1
ATOM 583 N N . SER A 1 74 ? 0.087 -9.601 7.150 1.00 16.25 95 SER A N 1
ATOM 584 C CA . SER A 1 74 ? 1.483 -9.587 6.711 1.00 15.23 95 SER A CA 1
ATOM 585 C C . SER A 1 74 ? 2.338 -10.606 7.467 1.00 18.47 95 SER A C 1
ATOM 586 O O . SER A 1 74 ? 3.396 -10.291 8.024 1.00 16.62 95 SER A O 1
ATOM 589 N N . THR A 1 75 ? 1.889 -11.859 7.431 1.00 14.93 96 THR A N 1
ATOM 590 C CA . THR A 1 75 ? 2.552 -12.968 8.100 1.00 15.92 96 THR A CA 1
ATOM 591 C C . THR A 1 75 ? 2.553 -14.190 7.187 1.00 16.13 96 THR A C 1
ATOM 592 O O . THR A 1 75 ? 1.747 -14.301 6.262 1.00 17.81 96 THR A O 1
ATOM 596 N N . VAL A 1 76 ? 3.414 -15.149 7.519 1.00 16.22 97 VAL A N 1
ATOM 597 C CA . VAL A 1 76 ? 3.292 -16.522 7.041 1.00 16.41 97 VAL A CA 1
ATOM 598 C C . VAL A 1 76 ? 3.076 -17.370 8.289 1.00 18.32 97 VAL A C 1
ATOM 599 O O . VAL A 1 76 ? 3.953 -17.438 9.159 1.00 17.97 97 VAL A O 1
ATOM 603 N N . GLU A 1 77 ? 1.890 -17.952 8.417 1.00 14.95 98 GLU A N 1
ATOM 604 C CA . GLU A 1 77 ? 1.577 -18.839 9.533 1.00 14.29 98 GLU A CA 1
ATOM 605 C C . GLU A 1 77 ? 2.013 -20.255 9.159 1.00 16.06 98 GLU A C 1
ATOM 606 O O . GLU A 1 77 ? 1.520 -20.807 8.173 1.00 17.34 98 GLU A O 1
ATOM 612 N N . VAL A 1 78 ? 2.945 -20.831 9.919 1.00 16.19 99 VAL A N 1
ATOM 613 C CA . VAL A 1 78 ? 3.429 -22.194 9.683 1.00 15.81 99 VAL A CA 1
ATOM 614 C C . VAL A 1 78 ? 2.847 -23.100 10.759 1.00 21.75 99 VAL A C 1
ATOM 615 O O . VAL A 1 78 ? 2.919 -22.787 11.955 1.00 19.31 99 VAL A O 1
ATOM 619 N N . ILE A 1 79 ? 2.250 -24.217 10.329 1.00 18.15 100 ILE A N 1
ATOM 620 C CA . ILE A 1 79 ? 1.448 -25.092 11.176 1.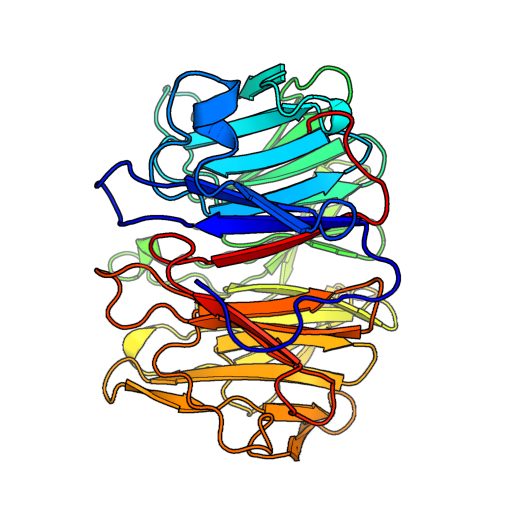00 18.14 100 ILE A CA 1
ATOM 621 C C . ILE A 1 79 ? 1.991 -26.512 11.058 1.00 18.11 100 ILE A C 1
ATOM 622 O O . ILE A 1 79 ? 2.352 -26.958 9.968 1.00 18.07 100 ILE A O 1
ATOM 627 N N . ASP A 1 80 ? 2.033 -27.217 12.174 1.00 16.90 101 ASP A N 1
ATOM 628 C CA . ASP A 1 80 ? 2.451 -28.617 12.158 1.00 18.24 101 ASP A CA 1
ATOM 629 C C . ASP A 1 80 ? 1.344 -29.478 11.546 1.00 19.27 101 ASP A C 1
ATOM 630 O O . ASP A 1 80 ? 0.214 -29.472 12.037 1.00 19.25 101 ASP A O 1
ATOM 635 N N . PHE A 1 81 ? 1.638 -30.215 10.465 1.00 20.04 102 PHE A N 1
ATOM 636 C CA . PHE A 1 81 ? 0.569 -30.984 9.835 1.00 19.43 102 PHE A CA 1
ATOM 637 C C . PHE A 1 81 ? -0.024 -32.031 10.777 1.00 19.13 102 PHE A C 1
ATOM 638 O O . PHE A 1 81 ? -1.261 -32.138 10.843 1.00 18.54 102 PHE A O 1
ATOM 646 N N . PRO A 1 82 ? 0.760 -32.816 11.512 1.00 19.47 103 PRO A N 1
ATOM 647 C CA . PRO A 1 82 ? 0.131 -33.848 12.353 1.00 23.51 103 PRO A CA 1
ATOM 648 C C . PRO A 1 82 ? -0.825 -33.289 13.404 1.00 19.93 103 PRO A C 1
ATOM 649 O O . PRO A 1 82 ? -1.887 -33.883 13.630 1.00 19.98 103 PRO A O 1
ATOM 653 N N . THR A 1 83 ? -0.505 -32.161 14.044 1.00 21.65 104 THR A N 1
ATOM 654 C CA . THR A 1 83 ? -1.311 -31.706 15.172 1.00 21.13 104 THR A CA 1
ATOM 655 C C . THR A 1 83 ? -2.242 -30.551 14.844 1.00 20.86 104 THR A C 1
ATOM 656 O O . THR A 1 83 ? -3.165 -30.286 15.625 1.00 21.94 104 THR A O 1
ATOM 660 N N . GLY A 1 84 ? -2.005 -29.838 13.749 1.00 19.69 105 GLY A N 1
ATOM 661 C CA . GLY A 1 84 ? -2.723 -28.603 13.539 1.00 21.15 105 GLY A CA 1
ATOM 662 C C . GLY A 1 84 ? -2.267 -27.445 14.399 1.00 21.52 105 GLY A C 1
ATOM 663 O O . GLY A 1 84 ? -2.890 -26.382 14.359 1.00 21.44 105 GLY A O 1
ATOM 664 N N . LYS A 1 85 ? -1.176 -27.593 15.148 1.00 21.00 106 LYS A N 1
ATOM 665 C CA . LYS A 1 85 ? -0.708 -26.545 16.049 1.00 19.67 106 LYS A CA 1
ATOM 666 C C . LYS A 1 85 ? 0.275 -25.604 15.360 1.00 17.86 106 LYS A C 1
ATOM 667 O O . LYS A 1 85 ? 1.165 -26.035 14.623 1.00 19.81 106 LYS A O 1
ATOM 673 N N . SER A 1 86 ? 0.140 -24.311 15.641 1.00 19.50 107 SER A N 1
ATOM 674 C CA . SER A 1 86 ? 1.084 -23.335 15.110 1.00 17.69 107 SER A CA 1
ATOM 675 C C . SER A 1 86 ? 2.508 -23.658 15.564 1.00 20.77 107 SER A C 1
ATOM 676 O O . SER A 1 86 ? 2.762 -23.894 16.753 1.00 23.68 107 SER A O 1
ATOM 679 N N . ILE A 1 87 ? 3.431 -23.679 14.605 1.00 19.93 108 ILE A N 1
ATOM 680 C CA . ILE A 1 87 ? 4.863 -23.747 14.890 1.00 21.65 108 ILE A CA 1
ATOM 681 C C . ILE A 1 87 ? 5.457 -22.357 15.010 1.00 28.71 108 ILE A C 1
ATOM 682 O O . ILE A 1 87 ? 6.187 -22.055 15.954 1.00 24.97 108 ILE A O 1
ATOM 687 N N . ARG A 1 88 ? 5.168 -21.499 14.039 1.00 18.73 109 ARG A N 1
ATOM 688 C CA . ARG A 1 88 ? 5.732 -20.161 14.050 1.00 21.35 109 ARG A CA 1
ATOM 689 C C . ARG A 1 88 ? 4.850 -19.237 13.231 1.00 22.61 109 ARG A C 1
ATOM 690 O O . ARG A 1 88 ? 4.350 -19.624 12.172 1.00 21.34 109 ARG A O 1
ATOM 698 N N . GLN A 1 89 ? 4.706 -18.006 13.719 1.00 20.84 110 GLN A N 1
ATOM 699 C CA . GLN A 1 89 ? 4.151 -16.899 12.953 1.00 18.74 110 GLN A CA 1
ATOM 700 C C . GLN A 1 89 ? 5.319 -16.047 12.468 1.00 23.41 110 GLN A C 1
ATOM 701 O O . GLN A 1 89 ? 6.012 -15.418 13.273 1.00 23.31 110 GLN A O 1
ATOM 707 N N . ILE A 1 90 ? 5.539 -16.015 11.158 1.00 19.69 111 ILE A N 1
ATOM 708 C CA . ILE A 1 90 ? 6.681 -15.321 10.578 1.00 17.93 111 ILE A CA 1
ATOM 709 C C . ILE A 1 90 ? 6.181 -13.963 10.113 1.00 19.55 111 ILE A C 1
ATOM 710 O O . ILE A 1 90 ? 5.384 -13.879 9.178 1.00 19.57 111 ILE A O 1
ATOM 715 N N . SER A 1 91 ? 6.621 -12.891 10.751 1.00 18.20 112 SER A N 1
ATOM 716 C CA A SER A 1 91 ? 6.221 -11.552 10.326 0.62 18.17 112 SER A CA 1
ATOM 717 C CA B SER A 1 91 ? 6.198 -11.576 10.300 0.38 18.15 112 SER A CA 1
ATOM 718 C C . SER A 1 91 ? 7.008 -11.165 9.086 1.00 19.17 112 SER A C 1
ATOM 719 O O . SER A 1 91 ? 8.232 -11.319 9.047 1.00 22.97 112 SER A O 1
ATOM 724 N N . MET A 1 92 ? 6.316 -10.642 8.092 1.00 16.55 113 MET A N 1
ATOM 725 C CA . MET A 1 92 ? 6.901 -10.239 6.825 1.00 13.64 113 MET A CA 1
ATOM 726 C C . MET A 1 92 ? 6.915 -8.709 6.775 1.00 16.38 113 MET A C 1
ATOM 727 O O . MET A 1 92 ? 5.915 -8.099 6.390 1.00 18.65 113 MET A O 1
ATOM 732 N N . LEU A 1 93 ? 8.057 -8.094 7.097 1.00 15.54 114 LEU A N 1
ATOM 733 C CA . LEU A 1 93 ? 8.161 -6.645 7.256 1.00 15.58 114 LEU A CA 1
ATOM 734 C C . LEU A 1 93 ? 9.295 -6.088 6.408 1.00 20.26 114 LEU A C 1
ATOM 735 O O . LEU A 1 93 ? 10.354 -6.705 6.265 1.00 18.99 114 LEU A O 1
ATOM 740 N N . ARG A 1 94 ? 9.077 -4.872 5.904 1.00 18.46 115 ARG A N 1
ATOM 741 C CA . ARG A 1 94 ? 10.106 -4.115 5.218 1.00 18.56 115 ARG A CA 1
ATOM 742 C C . ARG A 1 94 ? 11.188 -3.710 6.221 1.00 18.77 115 ARG A C 1
ATOM 743 O O . ARG A 1 94 ? 11.036 -3.868 7.437 1.00 19.31 115 ARG A O 1
ATOM 751 N N . ASP A 1 95 ? 12.294 -3.183 5.692 1.00 23.51 116 ASP A N 1
ATOM 752 C CA . ASP A 1 95 ? 13.394 -2.772 6.553 1.00 25.74 116 ASP A CA 1
ATOM 753 C C . ASP A 1 95 ? 12.940 -1.713 7.550 1.00 24.85 116 ASP A C 1
ATOM 754 O O . ASP A 1 95 ? 13.445 -1.661 8.677 1.00 24.74 116 ASP A O 1
ATOM 759 N N . ASN A 1 96 ? 11.975 -0.883 7.169 1.00 19.99 117 ASN A N 1
ATOM 760 C CA . ASN A 1 96 ? 11.463 0.127 8.084 1.00 17.61 117 ASN A CA 1
ATOM 761 C C . ASN A 1 96 ? 10.366 -0.394 9.012 1.00 20.20 117 ASN A C 1
ATOM 762 O O . ASN A 1 96 ? 9.867 0.377 9.838 1.00 22.15 117 ASN A O 1
ATOM 767 N N . GLY A 1 97 ? 10.023 -1.682 8.943 1.00 17.14 118 GLY A N 1
ATOM 768 C CA . GLY A 1 97 ? 9.012 -2.247 9.811 1.00 16.84 118 GLY A CA 1
ATOM 769 C C . GLY A 1 97 ? 7.602 -2.269 9.255 1.00 18.10 118 GLY A C 1
ATOM 770 O O . GLY A 1 97 ? 6.710 -2.826 9.907 1.00 18.39 118 GLY A O 1
ATOM 771 N N . SER A 1 98 ? 7.369 -1.704 8.071 1.00 17.88 119 SER A N 1
ATOM 772 C CA . SER A 1 98 ? 6.037 -1.729 7.476 1.00 15.48 119 SER A CA 1
ATOM 773 C C . SER A 1 98 ? 5.728 -3.108 6.882 1.00 17.48 119 SER A C 1
ATOM 774 O O . SER A 1 98 ? 6.622 -3.892 6.578 1.00 18.21 119 SER A O 1
ATOM 777 N N . SER A 1 99 ? 4.439 -3.378 6.689 1.00 16.00 120 SER A N 1
ATOM 778 C CA . SER A 1 99 ? 4.014 -4.632 6.065 1.00 16.86 120 SER A CA 1
ATOM 779 C C . SER A 1 99 ? 4.598 -4.800 4.659 1.00 18.18 120 SER A C 1
ATOM 780 O O . SER A 1 99 ? 4.471 -3.906 3.822 1.00 19.07 120 SER A O 1
ATOM 783 N N . ARG A 1 100 ? 5.168 -5.986 4.366 1.00 14.76 121 ARG A N 1
ATOM 784 C CA . ARG A 1 100 ? 5.464 -6.340 2.976 1.00 15.03 121 ARG A CA 1
ATOM 785 C C . ARG A 1 100 ? 4.200 -6.720 2.209 1.00 18.18 121 ARG A C 1
ATOM 786 O O . ARG A 1 100 ? 4.167 -6.590 0.983 1.00 16.53 121 ARG A O 1
ATOM 794 N N . GLN A 1 101 ? 3.184 -7.257 2.895 1.00 15.03 122 GLN A N 1
ATOM 795 C CA . GLN A 1 101 ? 1.961 -7.771 2.280 1.00 14.96 122 GLN A CA 1
ATOM 796 C C . GLN A 1 101 ? 2.283 -8.941 1.352 1.00 16.73 122 GLN A C 1
ATOM 797 O O . GLN A 1 101 ? 2.147 -8.848 0.124 1.00 16.08 122 GLN A O 1
ATOM 803 N N . PRO A 1 102 ? 2.670 -10.072 1.935 1.00 15.67 123 PRO A N 1
ATOM 804 C CA . PRO A 1 102 ? 2.964 -11.274 1.140 1.00 14.93 123 PRO A CA 1
ATOM 805 C C . PRO A 1 102 ? 1.709 -11.813 0.469 1.00 17.29 123 PRO A C 1
ATOM 806 O O . PRO A 1 102 ? 0.584 -11.610 0.934 1.00 16.26 123 PRO A O 1
ATOM 810 N N . ARG A 1 103 ? 1.929 -12.546 -0.630 1.00 16.55 124 ARG A N 1
ATOM 811 C CA . ARG A 1 103 ? 0.858 -13.032 -1.497 1.00 14.68 124 ARG A CA 1
ATOM 812 C C . ARG A 1 103 ? 0.816 -14.545 -1.678 1.00 15.95 124 ARG A C 1
ATOM 813 O O . ARG A 1 103 ? -0.275 -15.124 -1.654 1.00 17.38 124 ARG A O 1
ATOM 821 N N . ALA A 1 104 ? 1.947 -15.190 -1.966 1.00 14.71 125 ALA A N 1
ATOM 822 C CA . ALA A 1 104 ? 1.938 -16.568 -2.443 1.00 15.90 125 ALA A CA 1
ATOM 823 C C . ALA A 1 104 ? 3.253 -17.244 -2.068 1.00 14.90 125 ALA A C 1
ATOM 824 O O . ALA A 1 104 ? 4.263 -16.584 -1.824 1.00 17.05 125 ALA A O 1
ATOM 826 N N . ILE A 1 105 ? 3.245 -18.576 -2.050 1.00 15.35 126 ILE A N 1
ATOM 827 C CA . ILE A 1 105 ? 4.417 -19.340 -1.637 1.00 14.91 126 ILE A CA 1
ATOM 828 C C . ILE A 1 105 ? 4.676 -20.467 -2.634 1.00 16.36 126 ILE A C 1
ATOM 829 O O . ILE A 1 105 ? 3.739 -21.043 -3.196 1.00 18.35 126 ILE A O 1
ATOM 834 N N . ALA A 1 106 ? 5.954 -20.757 -2.877 1.00 15.23 127 ALA A N 1
ATOM 835 C CA . ALA A 1 106 ? 6.360 -21.917 -3.663 1.00 17.19 127 ALA A CA 1
ATOM 836 C C . ALA A 1 106 ? 7.556 -22.563 -2.977 1.00 15.29 127 ALA A C 1
ATOM 837 O O . ALA A 1 106 ? 8.175 -21.970 -2.093 1.00 17.10 127 ALA A O 1
ATOM 839 N N . PHE A 1 107 ? 7.902 -23.788 -3.387 1.00 16.68 128 PHE A N 1
ATOM 840 C CA . PHE A 1 107 ? 8.895 -24.553 -2.643 1.00 18.86 128 PHE A CA 1
ATOM 841 C C . PHE A 1 107 ? 9.875 -25.229 -3.587 1.00 22.77 128 PHE A C 1
ATOM 842 O O . PHE A 1 107 ? 9.513 -25.624 -4.696 1.00 21.57 128 PHE A O 1
ATOM 850 N N . ASP A 1 108 ? 11.106 -25.397 -3.109 1.00 20.32 129 ASP A N 1
ATOM 851 C CA . ASP A 1 108 ? 12.103 -26.172 -3.837 1.00 21.01 129 ASP A CA 1
ATOM 852 C C . ASP A 1 108 ? 13.152 -26.648 -2.843 1.00 24.33 129 ASP A C 1
ATOM 853 O O . ASP A 1 108 ? 13.679 -25.849 -2.066 1.00 20.75 129 ASP A O 1
ATOM 858 N N . LYS A 1 109 ? 13.445 -27.945 -2.857 1.00 20.67 130 LYS A N 1
ATOM 859 C CA . LYS A 1 109 ? 14.393 -28.526 -1.899 1.00 21.42 130 LYS A CA 1
ATOM 860 C C . LYS A 1 109 ? 13.938 -28.153 -0.486 1.00 20.70 130 LYS A C 1
ATOM 861 O O . LYS A 1 109 ? 12.764 -28.349 -0.152 1.00 25.92 130 LYS A O 1
ATOM 867 N N . ASP A 1 110 ? 14.820 -27.671 0.385 1.00 23.61 131 ASP A N 1
ATOM 868 C CA . ASP A 1 110 ? 14.410 -27.361 1.747 1.00 24.01 131 ASP A CA 1
ATOM 869 C C . ASP A 1 110 ? 14.159 -25.873 1.940 1.00 22.53 131 ASP A C 1
ATOM 870 O O . ASP A 1 110 ? 14.319 -25.351 3.049 1.00 22.33 131 ASP A O 1
ATOM 875 N N . LYS A 1 111 ? 13.734 -25.183 0.882 1.00 20.68 132 LYS A N 1
ATOM 876 C CA . LYS A 1 111 ? 13.460 -23.757 0.941 1.00 17.58 132 LYS A CA 1
ATOM 877 C C . LYS A 1 111 ? 12.035 -23.459 0.493 1.00 21.71 132 LYS A C 1
ATOM 878 O O . LYS A 1 111 ? 11.478 -24.128 -0.383 1.00 20.82 132 LYS A O 1
ATOM 884 N N . ALA A 1 112 ? 11.460 -22.436 1.114 1.00 18.77 133 ALA A N 1
ATOM 885 C CA . ALA A 1 112 ? 10.199 -21.845 0.702 1.00 18.86 133 ALA A CA 1
ATOM 886 C C . ALA A 1 112 ? 10.462 -20.421 0.220 1.00 17.51 133 ALA A C 1
ATOM 887 O O . ALA A 1 112 ? 11.384 -19.750 0.693 1.00 18.18 133 ALA A O 1
ATOM 889 N N . TYR A 1 113 ? 9.664 -19.970 -0.751 1.00 15.04 134 TYR A N 1
ATOM 890 C CA . TYR A 1 113 ? 9.856 -18.685 -1.416 1.00 16.53 134 TYR A CA 1
ATOM 891 C C . TYR A 1 113 ? 8.522 -17.952 -1.404 1.00 21.91 134 TYR A C 1
ATOM 892 O O . TYR A 1 113 ? 7.526 -18.483 -1.898 1.00 16.88 134 TYR A O 1
ATOM 901 N N . ILE A 1 114 ? 8.487 -16.752 -0.823 1.00 17.15 135 ILE A N 1
ATOM 902 C CA . ILE A 1 114 ? 7.236 -16.015 -0.643 1.00 16.79 135 ILE A CA 1
ATOM 903 C C . ILE A 1 114 ? 7.366 -14.689 -1.369 1.00 16.66 135 ILE A C 1
ATOM 904 O O . ILE A 1 114 ? 8.273 -13.902 -1.072 1.00 15.88 135 ILE A O 1
ATOM 909 N N . CYS A 1 115 ? 6.457 -14.416 -2.306 1.00 17.16 136 CYS A N 1
ATOM 910 C CA . CYS A 1 115 ? 6.468 -13.135 -2.992 1.00 16.52 136 CYS A CA 1
ATOM 911 C C . CYS A 1 115 ? 5.496 -12.173 -2.312 1.00 14.50 136 CYS A C 1
ATOM 912 O O . CYS A 1 115 ? 4.495 -12.592 -1.724 1.00 17.20 136 CYS A O 1
ATOM 915 N N . SER A 1 116 ? 5.795 -10.877 -2.415 1.00 14.41 137 SER A N 1
ATOM 916 C CA . SER A 1 116 ? 5.060 -9.858 -1.664 1.00 14.66 137 SER A CA 1
ATOM 917 C C . SER A 1 116 ? 4.798 -8.624 -2.511 1.00 14.50 137 SER A C 1
ATOM 918 O O . SER A 1 116 ? 5.514 -8.320 -3.469 1.00 14.87 137 SER A O 1
ATOM 921 N N . TYR A 1 117 ? 3.783 -7.866 -2.094 1.00 16.12 138 TYR A N 1
ATOM 922 C CA . TYR A 1 117 ? 3.365 -6.698 -2.848 1.00 16.82 138 TYR A CA 1
ATOM 923 C C . TYR A 1 117 ? 4.371 -5.550 -2.768 1.00 14.17 138 TYR A C 1
ATOM 924 O O . TYR A 1 117 ? 4.275 -4.603 -3.556 1.00 14.27 138 TYR A O 1
ATOM 933 N N . ASP A 1 118 ? 5.334 -5.603 -1.847 1.00 14.89 139 ASP A N 1
ATOM 934 C CA . ASP A 1 118 ? 6.408 -4.618 -1.879 1.00 16.47 139 ASP A CA 1
ATOM 935 C C . ASP A 1 118 ? 7.437 -4.907 -2.963 1.00 18.76 139 ASP A C 1
ATOM 936 O O . ASP A 1 118 ? 8.383 -4.130 -3.112 1.00 18.26 139 ASP A O 1
ATOM 941 N N . GLY A 1 119 ? 7.245 -5.951 -3.763 1.00 15.70 140 GLY A N 1
ATOM 942 C CA . GLY A 1 119 ? 8.132 -6.203 -4.876 1.00 17.44 140 GLY A CA 1
ATOM 943 C C . GLY A 1 119 ? 9.319 -7.068 -4.539 1.00 17.15 140 GLY A C 1
ATOM 944 O O . GLY A 1 119 ? 10.402 -6.874 -5.110 1.00 17.47 140 GLY A O 1
ATOM 945 N N . THR A 1 120 ? 9.156 -8.015 -3.621 1.00 18.28 141 THR A N 1
ATOM 946 C CA . THR A 1 120 ? 10.247 -8.848 -3.135 1.00 17.77 141 THR A CA 1
ATOM 947 C C . THR A 1 120 ? 9.856 -10.317 -3.111 1.00 18.81 141 THR A C 1
ATOM 948 O O . THR A 1 120 ? 8.675 -10.680 -3.078 1.00 16.62 141 THR A O 1
ATOM 952 N N . VAL A 1 121 ? 10.888 -11.158 -3.107 1.00 16.51 142 VAL A N 1
ATOM 953 C CA . VAL A 1 121 ? 10.769 -12.574 -2.798 1.00 16.56 142 VAL A CA 1
ATOM 954 C C . VAL A 1 121 ? 11.677 -12.865 -1.610 1.00 17.96 142 VAL A C 1
ATOM 955 O O . VAL A 1 121 ? 12.855 -12.489 -1.613 1.00 19.75 142 VAL A O 1
ATOM 959 N N . ALA A 1 122 ? 11.116 -13.502 -0.590 1.00 15.77 143 ALA A N 1
ATOM 960 C CA . ALA A 1 122 ? 11.851 -13.916 0.597 1.00 17.70 143 ALA A CA 1
ATOM 961 C C . ALA A 1 122 ? 12.085 -15.419 0.580 1.00 20.06 143 ALA A C 1
ATOM 962 O O . ALA A 1 122 ? 11.160 -16.197 0.334 1.00 19.52 143 ALA A O 1
ATOM 964 N N . ARG A 1 123 ? 13.312 -15.832 0.892 1.00 17.01 144 ARG A N 1
ATOM 965 C CA . ARG A 1 123 ? 13.639 -17.243 1.060 1.00 19.22 144 ARG A CA 1
ATOM 966 C C . ARG A 1 123 ? 13.603 -17.608 2.544 1.00 21.07 144 ARG A C 1
ATOM 967 O O . ARG A 1 123 ? 14.275 -16.970 3.362 1.00 20.27 144 ARG A O 1
ATOM 975 N N . ILE A 1 124 ? 12.798 -18.623 2.882 1.00 17.67 145 ILE A N 1
ATOM 976 C CA . ILE A 1 124 ? 12.653 -19.151 4.237 1.00 18.91 145 ILE A CA 1
ATOM 977 C C . ILE A 1 124 ? 13.150 -20.590 4.252 1.00 23.53 145 ILE A C 1
AT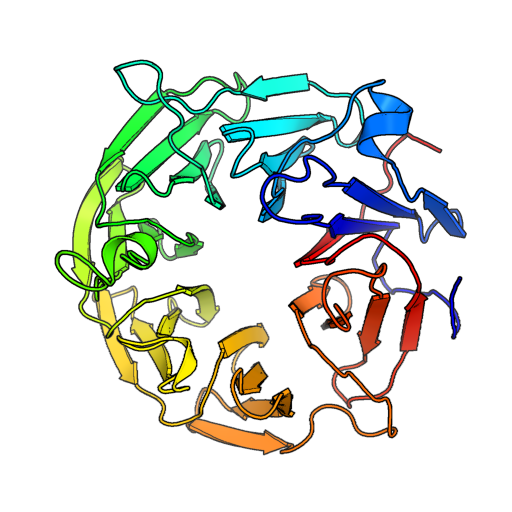OM 978 O O . ILE A 1 124 ? 12.833 -21.375 3.352 1.00 23.14 145 ILE A O 1
ATOM 983 N N . ASP A 1 125 ? 13.927 -20.940 5.275 1.00 19.08 146 ASP A N 1
ATOM 984 C CA . ASP A 1 125 ? 14.369 -22.320 5.437 1.00 18.48 146 ASP A CA 1
ATOM 985 C C . ASP A 1 125 ? 13.239 -23.153 6.035 1.00 21.46 146 ASP A C 1
ATOM 986 O O . ASP A 1 125 ? 12.629 -22.757 7.034 1.00 21.41 146 ASP A O 1
ATOM 991 N N . THR A 1 126 ? 12.968 -24.323 5.446 1.00 19.72 147 THR A N 1
ATOM 992 C CA . THR A 1 126 ? 11.842 -25.113 5.931 1.00 17.64 147 THR A CA 1
ATOM 993 C C . THR A 1 126 ? 12.135 -25.836 7.239 1.00 24.10 147 THR A C 1
ATOM 994 O O . THR A 1 126 ? 11.196 -26.341 7.860 1.00 22.55 147 THR A O 1
ATOM 998 N N . THR A 1 127 ? 13.394 -25.902 7.676 1.00 23.79 148 THR A N 1
ATOM 999 C CA . THR A 1 127 ? 13.702 -26.484 8.980 1.00 24.05 148 THR A CA 1
ATOM 1000 C C . THR A 1 127 ? 13.715 -25.424 10.085 1.00 20.09 148 THR A C 1
ATOM 1001 O O . THR A 1 127 ? 13.004 -25.555 11.085 1.00 24.76 148 THR A O 1
ATOM 1005 N N . SER A 1 128 ? 14.545 -24.390 9.929 1.00 20.09 149 SER A N 1
ATOM 1006 C CA . SER A 1 128 ? 14.660 -23.330 10.927 1.00 23.43 149 SER A CA 1
ATOM 1007 C C . SER A 1 128 ? 13.494 -22.350 10.898 1.00 24.29 149 SER A C 1
ATOM 1008 O O . SER A 1 128 ? 13.255 -21.663 11.899 1.00 22.55 149 SER A O 1
ATOM 1011 N N . LEU A 1 129 ? 12.793 -22.246 9.767 1.00 22.46 150 LEU A N 1
ATOM 1012 C CA . LEU A 1 129 ? 11.720 -21.270 9.567 1.00 20.16 150 LEU A CA 1
ATOM 1013 C C . LEU A 1 129 ? 12.213 -19.831 9.756 1.00 20.90 150 LEU A C 1
ATOM 1014 O O . LEU A 1 129 ? 11.438 -18.919 10.057 1.00 25.26 150 LEU A O 1
ATOM 1019 N N . GLU A 1 130 ? 13.503 -19.618 9.519 1.00 22.36 151 GLU A N 1
ATOM 1020 C CA . GLU A 1 130 ? 14.075 -18.284 9.455 1.00 22.25 151 GLU A CA 1
ATOM 1021 C C . GLU A 1 130 ? 14.058 -17.733 8.038 1.00 23.93 151 GLU A C 1
ATOM 1022 O O . GLU A 1 130 ? 14.228 -18.461 7.056 1.00 22.49 151 GLU A O 1
ATOM 1028 N N . ILE A 1 131 ? 13.873 -16.423 7.950 1.00 23.22 152 ILE A N 1
ATOM 1029 C CA . ILE A 1 131 ? 14.057 -15.702 6.700 1.00 19.22 152 ILE A CA 1
ATOM 1030 C C . ILE A 1 131 ? 15.549 -15.550 6.453 1.00 28.00 152 ILE A C 1
ATOM 1031 O O . ILE A 1 131 ? 16.257 -14.919 7.245 1.00 26.90 152 ILE A O 1
ATOM 1036 N N . GLU A 1 132 ? 16.028 -16.114 5.347 1.00 20.24 153 GLU A N 1
ATOM 1037 C CA . GLU A 1 132 ? 17.452 -16.121 5.033 1.00 22.08 153 GLU A CA 1
ATOM 1038 C C . GLU A 1 132 ? 17.878 -14.994 4.100 1.00 28.35 153 GLU A C 1
ATOM 1039 O O . GLU A 1 132 ? 18.973 -14.448 4.266 1.00 23.62 153 GLU A O 1
ATOM 1045 N N . GLU A 1 133 ? 17.057 -14.634 3.115 1.00 22.86 154 GLU A N 1
ATOM 1046 C CA . GLU A 1 133 ? 17.492 -13.689 2.095 1.00 23.40 154 GLU A CA 1
ATOM 1047 C C . GLU A 1 133 ? 16.262 -13.072 1.438 1.00 22.33 154 GLU A C 1
ATOM 1048 O O . GLU A 1 133 ? 15.186 -13.671 1.430 1.00 21.39 154 GLU A O 1
ATOM 1054 N N . ILE A 1 134 ? 16.432 -11.856 0.922 1.00 21.85 155 ILE A N 1
ATOM 1055 C CA . ILE A 1 134 ? 15.394 -11.105 0.215 1.00 18.90 155 ILE A CA 1
ATOM 1056 C C . ILE A 1 134 ? 15.967 -10.678 -1.125 1.00 22.97 155 ILE A C 1
ATOM 1057 O O . ILE A 1 134 ? 17.061 -10.113 -1.166 1.00 24.28 155 ILE A O 1
ATOM 1062 N N . VAL A 1 135 ? 15.213 -10.869 -2.209 1.00 19.90 156 VAL A N 1
ATOM 1063 C CA . VAL A 1 135 ? 15.617 -10.354 -3.514 1.00 22.06 156 VAL A CA 1
ATOM 1064 C C . VAL A 1 135 ? 14.479 -9.516 -4.090 1.00 16.40 156 VAL A C 1
ATOM 1065 O O . VAL A 1 135 ? 13.299 -9.803 -3.863 1.00 21.05 156 VAL A O 1
ATOM 1069 N N . THR A 1 136 ? 14.827 -8.458 -4.822 1.00 18.73 157 THR A N 1
ATOM 1070 C CA . THR A 1 136 ? 13.786 -7.647 -5.437 1.00 17.55 157 THR A CA 1
ATOM 1071 C C . THR A 1 136 ? 13.425 -8.225 -6.800 1.00 21.11 157 THR A C 1
ATOM 1072 O O . THR A 1 136 ? 14.278 -8.760 -7.514 1.00 23.09 157 THR A O 1
ATOM 1076 N N . VAL A 1 137 ? 12.144 -8.102 -7.158 1.00 17.40 158 VAL A N 1
ATOM 1077 C CA . VAL A 1 137 ? 11.664 -8.513 -8.477 1.00 16.39 158 VAL A CA 1
ATOM 1078 C C . VAL A 1 137 ? 11.076 -7.266 -9.145 1.00 22.56 158 VAL A C 1
ATOM 1079 O O . VAL A 1 137 ? 11.712 -6.208 -9.131 1.00 24.47 158 VAL A O 1
ATOM 1083 N N . GLY A 1 138 ? 9.884 -7.347 -9.727 1.00 16.77 159 GLY A N 1
ATOM 1084 C CA . GLY A 1 138 ? 9.185 -6.162 -10.225 1.00 16.29 159 GLY A CA 1
ATOM 1085 C C . GLY A 1 138 ? 8.193 -5.629 -9.211 1.00 18.72 159 GLY A C 1
ATOM 1086 O O . GLY A 1 138 ? 8.328 -5.860 -8.005 1.00 20.33 159 GLY A O 1
ATOM 1087 N N . ARG A 1 139 ? 7.157 -4.944 -9.702 1.00 15.68 160 ARG A N 1
ATOM 1088 C CA . ARG A 1 139 ? 6.228 -4.214 -8.840 1.00 17.39 160 ARG A CA 1
ATOM 1089 C C . ARG A 1 139 ? 5.013 -5.064 -8.452 1.00 17.27 160 ARG A C 1
ATOM 1090 O O . ARG A 1 139 ? 4.468 -5.798 -9.278 1.00 16.01 160 ARG A O 1
ATOM 1098 N N . ASN A 1 140 ? 4.584 -4.948 -7.184 1.00 14.72 161 ASN A N 1
ATOM 1099 C CA . ASN A 1 140 ? 3.462 -5.714 -6.628 1.00 13.90 161 ASN A CA 1
ATOM 1100 C C . ASN A 1 140 ? 3.402 -7.203 -6.984 1.00 16.65 161 ASN A C 1
ATOM 1101 O O . ASN A 1 140 ? 2.393 -7.696 -7.500 1.00 17.15 161 ASN A O 1
ATOM 1106 N N . ALA A 1 141 ? 4.465 -7.931 -6.664 1.00 14.16 162 ALA A N 1
ATOM 1107 C CA . ALA A 1 141 ? 4.513 -9.357 -6.962 1.00 15.38 162 ALA A CA 1
ATOM 1108 C C . ALA A 1 141 ? 3.291 -10.110 -6.449 1.00 16.00 162 ALA A C 1
ATOM 1109 O O . ALA A 1 141 ? 2.948 -10.019 -5.269 1.00 17.30 162 ALA A O 1
ATOM 1111 N N . GLU A 1 142 ? 2.675 -10.913 -7.330 1.00 14.78 163 GLU A N 1
ATOM 1112 C CA . GLU A 1 142 ? 1.333 -11.469 -7.146 1.00 13.79 163 GLU A CA 1
ATOM 1113 C C . GLU A 1 142 ? 1.342 -12.973 -6.932 1.00 15.51 163 GLU A C 1
ATOM 1114 O O . GLU A 1 142 ? 0.665 -13.477 -6.033 1.00 18.10 163 GLU A O 1
ATOM 1120 N N . ASP A 1 143 ? 2.092 -13.707 -7.739 1.00 15.32 164 ASP A N 1
ATOM 1121 C CA . ASP A 1 143 ? 2.091 -15.151 -7.615 1.00 14.27 164 ASP A CA 1
ATOM 1122 C C . ASP A 1 143 ? 3.473 -15.661 -7.984 1.00 15.45 164 ASP A C 1
ATOM 1123 O O . ASP A 1 143 ? 4.277 -14.943 -8.585 1.00 14.86 164 ASP A O 1
ATOM 1128 N N . ILE A 1 144 ? 3.753 -16.900 -7.588 1.00 16.13 165 ILE A N 1
ATOM 1129 C CA . ILE A 1 144 ? 5.096 -17.446 -7.755 1.00 16.29 165 ILE A CA 1
ATOM 1130 C C . ILE A 1 144 ? 5.007 -18.961 -7.965 1.00 16.61 165 ILE A C 1
ATOM 1131 O O . ILE A 1 144 ? 4.169 -19.635 -7.361 1.00 17.42 165 ILE A O 1
ATOM 1136 N N . CYS A 1 145 ? 5.857 -19.497 -8.851 1.00 15.46 166 CYS A N 1
ATOM 1137 C CA . CYS A 1 145 ? 5.974 -20.945 -9.029 1.00 15.73 166 CYS A CA 1
ATOM 1138 C C . CYS A 1 145 ? 7.425 -21.293 -9.358 1.00 16.59 166 CYS A C 1
ATOM 1139 O O . CYS A 1 145 ? 8.254 -20.419 -9.626 1.00 17.58 166 CYS A O 1
ATOM 1142 N N . VAL A 1 146 ? 7.730 -22.592 -9.306 1.00 18.10 167 VAL A N 1
ATOM 1143 C CA . VAL A 1 146 ? 9.049 -23.131 -9.629 1.00 18.75 167 VAL A CA 1
ATOM 1144 C C . VAL A 1 146 ? 8.961 -23.900 -10.943 1.00 20.16 167 VAL A C 1
ATOM 1145 O O . VAL A 1 146 ? 8.015 -24.667 -11.148 1.00 19.11 167 VAL A O 1
ATOM 1149 N N . GLN A 1 147 ? 9.965 -23.722 -11.811 1.00 17.96 168 GLN A N 1
ATOM 1150 C CA . GLN A 1 147 ? 10.112 -24.562 -13.000 1.00 19.47 168 GLN A CA 1
ATOM 1151 C C . GLN A 1 147 ? 11.583 -24.608 -13.410 1.00 19.52 168 GLN A C 1
ATOM 1152 O O . GLN A 1 147 ? 12.227 -23.563 -13.513 1.00 20.81 168 GLN A O 1
ATOM 1158 N N . ASN A 1 148 ? 12.124 -25.811 -13.636 1.00 26.85 169 ASN A N 1
ATOM 1159 C CA . ASN A 1 148 ? 13.426 -25.925 -14.299 1.00 27.55 169 ASN A CA 1
ATOM 1160 C C . ASN A 1 148 ? 14.516 -25.192 -13.513 1.00 22.76 169 ASN A C 1
ATOM 1161 O O . ASN A 1 148 ? 15.347 -24.485 -14.086 1.00 24.21 169 ASN A O 1
ATOM 1166 N N . GLY A 1 149 ? 14.497 -25.342 -12.184 1.00 21.51 170 GLY A N 1
ATOM 1167 C CA . GLY A 1 149 ? 15.497 -24.746 -11.303 1.00 21.31 170 GLY A CA 1
ATOM 1168 C C . GLY A 1 149 ? 15.387 -23.250 -11.110 1.00 25.43 170 GLY A C 1
ATOM 1169 O O . GLY A 1 149 ? 16.326 -22.622 -10.605 1.00 22.95 170 GLY A O 1
ATOM 1170 N N . LYS A 1 150 ? 14.280 -22.642 -11.519 1.00 20.71 171 LYS A N 1
ATOM 1171 C CA . LYS A 1 150 ? 14.138 -21.193 -11.461 1.00 19.74 171 LYS A CA 1
ATOM 1172 C C . LYS A 1 150 ? 12.785 -20.859 -10.847 1.00 19.53 171 LYS A C 1
ATOM 1173 O O . LYS A 1 150 ? 11.864 -21.674 -10.866 1.00 18.52 171 LYS A O 1
ATOM 1179 N N . LEU A 1 151 ? 12.680 -19.658 -10.279 1.00 18.09 172 LEU A N 1
ATOM 1180 C CA . LEU A 1 151 ? 11.402 -19.141 -9.801 1.00 18.41 172 LEU A CA 1
ATOM 1181 C C . LEU A 1 151 ? 10.849 -18.183 -10.845 1.00 15.17 172 LEU A C 1
ATOM 1182 O O . LEU A 1 151 ? 11.595 -17.385 -11.419 1.00 17.61 172 LEU A O 1
ATOM 1187 N N . TYR A 1 152 ? 9.530 -18.219 -11.033 1.00 16.85 173 TYR A N 1
ATOM 1188 C CA . TYR A 1 152 ? 8.815 -17.332 -11.948 1.00 16.70 173 TYR A CA 1
ATOM 1189 C C . TYR A 1 152 ? 7.798 -16.546 -11.127 1.00 15.95 173 TYR A C 1
ATOM 1190 O O . TYR A 1 152 ? 6.982 -17.147 -10.425 1.00 15.52 173 TYR A O 1
ATOM 1199 N N . VAL A 1 153 ? 7.840 -15.213 -11.206 1.00 15.55 174 VAL A N 1
ATOM 1200 C CA . VAL A 1 153 ? 7.059 -14.360 -10.310 1.00 13.98 174 VAL A CA 1
ATOM 1201 C C . VAL A 1 153 ? 6.294 -13.345 -11.148 1.00 14.31 174 VAL A C 1
ATOM 1202 O O . VAL A 1 153 ? 6.902 -12.610 -11.927 1.00 15.35 174 VAL A O 1
ATOM 1206 N N . SER A 1 154 ? 4.964 -13.275 -10.980 1.00 14.23 175 SER A N 1
ATOM 1207 C CA A SER A 1 154 ? 4.183 -12.308 -11.744 0.68 16.72 175 SER A CA 1
ATOM 1208 C CA B SER A 1 154 ? 4.146 -12.309 -11.712 0.32 16.70 175 SER A CA 1
ATOM 1209 C C . SER A 1 154 ? 4.281 -10.924 -11.090 1.00 15.99 175 SER A C 1
ATOM 1210 O O . SER A 1 154 ? 3.867 -10.727 -9.947 1.00 15.61 175 SER A O 1
ATOM 1215 N N . ASN A 1 155 ? 4.831 -9.971 -11.829 1.00 13.39 176 ASN A N 1
ATOM 1216 C CA . ASN A 1 155 ? 4.925 -8.596 -11.335 1.00 15.76 176 ASN A CA 1
ATOM 1217 C C . ASN A 1 155 ? 3.648 -7.881 -11.760 1.00 14.21 176 ASN A C 1
ATOM 1218 O O . ASN A 1 155 ? 3.577 -7.316 -12.846 1.00 15.54 176 ASN A O 1
ATOM 1223 N N . SER A 1 156 ? 2.601 -7.911 -10.925 1.00 15.28 177 SER A N 1
ATOM 1224 C CA . SER A 1 156 ? 1.319 -7.355 -11.368 1.00 14.12 177 SER A CA 1
ATOM 1225 C C . SER A 1 156 ? 1.360 -5.838 -11.513 1.00 15.91 177 SER A C 1
ATOM 1226 O O . SER A 1 156 ? 0.714 -5.277 -12.405 1.00 13.63 177 SER A O 1
ATOM 1229 N N . GLY A 1 157 ? 2.042 -5.151 -10.604 1.00 15.42 178 GLY A N 1
ATOM 1230 C CA . GLY A 1 157 ? 1.840 -3.721 -10.482 1.00 15.20 178 GLY A CA 1
ATOM 1231 C C . GLY A 1 157 ? 0.398 -3.310 -10.254 1.00 15.49 178 GLY A C 1
ATOM 1232 O O . GLY A 1 157 ? 0.054 -2.148 -10.494 1.00 14.82 178 GLY A O 1
ATOM 1233 N N . GLY A 1 158 ? -0.440 -4.210 -9.718 1.00 13.40 179 GLY A N 1
ATOM 1234 C CA . GLY A 1 158 ? -1.869 -3.938 -9.636 1.00 13.71 179 GLY A CA 1
ATOM 1235 C C . GLY A 1 158 ? -2.209 -2.754 -8.742 1.00 16.63 179 GLY A C 1
ATOM 1236 O O . GLY A 1 158 ? -3.139 -1.996 -9.033 1.00 15.82 179 GLY A O 1
ATOM 1237 N N . LEU A 1 159 ? -1.478 -2.609 -7.635 1.00 15.41 180 LEU A N 1
ATOM 1238 C CA . LEU A 1 159 ? -1.709 -1.517 -6.694 1.00 15.50 180 LEU A CA 1
ATOM 1239 C C . LEU A 1 159 ? -1.207 -0.204 -7.241 1.00 16.54 180 LEU A C 1
ATOM 1240 O O . LEU A 1 159 ? -1.557 0.844 -6.695 1.00 18.44 180 LEU A O 1
ATOM 1245 N N . ASP A 1 160 ? -0.393 -0.247 -8.296 1.00 15.73 181 ASP A N 1
ATOM 1246 C CA . ASP A 1 160 ? 0.181 0.935 -8.925 1.00 17.61 181 ASP A CA 1
ATOM 1247 C C . ASP A 1 160 ? -0.655 1.487 -10.083 1.00 16.66 181 ASP A C 1
ATOM 1248 O O . ASP A 1 160 ? -0.191 2.413 -10.757 1.00 15.87 181 ASP A O 1
ATOM 1253 N N . TYR A 1 161 ? -1.844 0.926 -10.361 1.00 16.20 182 TYR A N 1
ATOM 1254 C CA . TYR A 1 161 ? -2.556 1.226 -11.609 1.00 15.91 182 TYR A CA 1
ATOM 1255 C C . TYR A 1 161 ? -2.823 2.719 -11.783 1.00 17.46 182 TYR A C 1
ATOM 1256 O O . TYR A 1 161 ? -2.803 3.227 -12.910 1.00 19.51 182 TYR A O 1
ATOM 1265 N N . SER A 1 162 ? -3.045 3.440 -10.689 1.00 15.68 183 SER A N 1
ATOM 1266 C CA . SER A 1 162 ? -3.388 4.850 -10.771 1.00 14.94 183 SER A CA 1
ATOM 1267 C C . SER A 1 162 ? -2.164 5.756 -10.796 1.00 18.05 183 SER A C 1
ATOM 1268 O O . SER A 1 162 ? -2.288 6.943 -11.138 1.00 19.65 183 SER A O 1
ATOM 1271 N N . GLY A 1 163 ? -1.001 5.227 -10.427 1.00 17.93 184 GLY A N 1
ATOM 1272 C CA . GLY A 1 163 ? 0.239 5.961 -10.440 1.00 22.00 184 GLY A CA 1
ATOM 1273 C C . GLY A 1 163 ? 0.978 5.742 -11.741 1.00 19.71 184 GLY A C 1
ATOM 1274 O O . GLY A 1 163 ? 0.575 6.232 -12.799 1.00 22.12 184 GLY A O 1
ATOM 1275 N N . PRO A 1 164 ? 2.052 4.951 -11.708 1.00 17.81 185 PRO A N 1
ATOM 1276 C CA . PRO A 1 164 ? 2.795 4.681 -12.947 1.00 18.72 185 PRO A CA 1
ATOM 1277 C C . PRO A 1 164 ? 2.098 3.701 -13.880 1.00 19.39 185 PRO A C 1
ATOM 1278 O O . PRO A 1 164 ? 2.517 3.571 -15.039 1.00 22.76 185 PRO A O 1
ATOM 1282 N N . GLY A 1 165 ? 1.032 3.052 -13.421 1.00 16.59 186 GLY A N 1
ATOM 1283 C CA . GLY A 1 165 ? 0.324 2.033 -14.176 1.00 18.00 186 GLY A CA 1
ATOM 1284 C C . GLY A 1 165 ? 0.751 0.635 -13.764 1.00 15.53 186 GLY A C 1
ATOM 1285 O O . GLY A 1 165 ? 1.690 0.431 -12.996 1.00 16.60 186 GLY A O 1
ATOM 1286 N N . VAL A 1 166 ? 0.022 -0.367 -14.266 1.00 17.67 187 VAL A N 1
ATOM 1287 C CA . VAL A 1 166 ? 0.345 -1.746 -13.898 1.00 15.54 187 VAL A CA 1
ATOM 1288 C C . VAL A 1 166 ? 1.691 -2.148 -14.488 1.00 15.38 187 VAL A C 1
ATOM 1289 O O . VAL A 1 166 ? 2.219 -1.477 -15.382 1.00 17.84 187 VAL A O 1
ATOM 1293 N N . ASP A 1 167 ? 2.253 -3.246 -13.984 1.00 15.79 188 ASP A N 1
ATOM 1294 C CA . ASP A 1 167 ? 3.505 -3.775 -14.494 1.00 15.79 188 ASP A CA 1
ATOM 1295 C C . ASP A 1 167 ? 3.148 -4.840 -15.535 1.00 16.14 188 ASP A C 1
ATOM 1296 O O . ASP A 1 167 ? 1.977 -5.173 -15.733 1.00 15.51 188 ASP A O 1
ATOM 1301 N N . THR A 1 168 ? 4.160 -5.377 -16.220 1.00 15.37 189 THR A N 1
ATOM 1302 C CA . THR A 1 168 ? 3.911 -6.128 -17.446 1.00 16.83 189 THR A CA 1
ATOM 1303 C C . THR A 1 168 ? 4.820 -7.341 -17.580 1.00 16.43 189 THR A C 1
ATOM 1304 O O . THR A 1 168 ? 4.919 -7.892 -18.688 1.00 16.37 189 THR A O 1
ATOM 1308 N N . THR A 1 169 ? 5.505 -7.764 -16.512 1.00 14.54 190 THR A N 1
ATOM 1309 C CA . THR A 1 169 ? 6.574 -8.749 -16.630 1.00 17.33 190 THR A CA 1
ATOM 1310 C C . THR A 1 169 ? 6.434 -9.893 -15.630 1.00 17.08 190 THR A C 1
ATOM 1311 O O . THR A 1 169 ? 5.759 -9.792 -14.603 1.00 16.52 190 THR A O 1
ATOM 1315 N N . VAL A 1 170 ? 7.099 -10.996 -15.967 1.00 15.63 191 VAL A N 1
ATOM 1316 C CA . VAL A 1 170 ? 7.360 -12.099 -15.051 1.00 15.00 191 VAL A CA 1
ATOM 1317 C C . VAL A 1 170 ? 8.859 -12.081 -14.740 1.00 18.46 191 VAL A C 1
ATOM 1318 O O . VAL A 1 170 ? 9.687 -12.124 -15.657 1.00 19.73 191 VAL A O 1
ATOM 1322 N N . SER A 1 171 ? 9.218 -11.977 -13.456 1.00 17.76 192 SER A N 1
ATOM 1323 C CA . SER A 1 171 ? 10.623 -12.061 -13.056 1.00 16.66 192 SER A CA 1
ATOM 1324 C C . SER A 1 171 ? 11.063 -13.523 -12.988 1.00 19.07 192 SER A C 1
ATOM 1325 O O . SER A 1 171 ? 10.297 -14.390 -12.563 1.00 16.98 192 SER A O 1
ATOM 1328 N N . VAL A 1 172 ? 12.309 -13.783 -13.389 1.00 18.10 193 VAL A N 1
ATOM 1329 C CA . VAL A 1 172 ? 12.938 -15.099 -13.314 1.00 17.65 193 VAL A CA 1
ATOM 1330 C C . VAL A 1 172 ? 14.057 -15.014 -12.286 1.00 18.72 193 VAL A C 1
ATOM 1331 O O . VAL A 1 172 ? 14.910 -14.125 -12.382 1.00 20.43 193 VAL A O 1
ATOM 1335 N N . ILE A 1 173 ? 14.063 -15.935 -11.326 1.00 20.79 194 ILE A N 1
ATOM 1336 C CA . ILE A 1 173 ? 15.087 -15.980 -10.282 1.00 19.57 194 ILE A CA 1
ATOM 1337 C C . ILE A 1 173 ? 15.819 -17.313 -10.382 1.00 21.71 194 ILE A C 1
ATOM 1338 O O . ILE A 1 173 ? 15.193 -18.379 -10.348 1.00 20.03 194 ILE A O 1
ATOM 1343 N N . ASP A 1 174 ? 17.142 -17.260 -10.493 1.00 20.37 195 ASP A N 1
ATOM 1344 C CA . ASP A 1 174 ? 17.929 -18.485 -10.451 1.00 20.67 195 ASP A CA 1
ATOM 1345 C C . ASP A 1 174 ? 17.993 -18.966 -9.007 1.00 23.66 195 ASP A C 1
ATOM 1346 O O . ASP A 1 174 ? 18.460 -18.240 -8.123 1.00 24.22 195 ASP A O 1
ATOM 1351 N N . ILE A 1 175 ? 17.508 -20.178 -8.755 1.00 21.93 196 ILE A N 1
ATOM 1352 C CA . ILE A 1 175 ? 17.413 -20.630 -7.374 1.00 21.32 196 ILE A CA 1
ATOM 1353 C C . ILE A 1 175 ? 18.795 -20.829 -6.772 1.00 30.64 196 ILE A C 1
ATOM 1354 O O . ILE A 1 175 ? 19.023 -20.523 -5.598 1.00 28.15 196 ILE A O 1
ATOM 1359 N N . THR A 1 176 ? 19.743 -21.335 -7.557 1.00 27.23 197 THR A N 1
ATOM 1360 C CA . THR A 1 176 ? 21.057 -21.618 -6.988 1.00 31.89 197 THR A CA 1
ATOM 1361 C C . THR A 1 176 ? 21.719 -20.349 -6.465 1.00 23.81 197 THR A C 1
ATOM 1362 O O . THR A 1 176 ? 22.270 -20.339 -5.357 1.00 30.24 197 THR A O 1
ATOM 1366 N N . THR A 1 177 ? 21.684 -19.270 -7.239 1.00 25.92 198 THR A N 1
ATOM 1367 C CA . THR A 1 177 ? 22.263 -18.012 -6.792 1.00 31.39 198 THR A CA 1
ATOM 1368 C C . THR A 1 177 ? 21.266 -17.130 -6.047 1.00 36.39 198 THR A C 1
ATOM 1369 O O . THR A 1 177 ? 21.678 -16.152 -5.416 1.00 33.73 198 THR A O 1
ATOM 1373 N N . PHE A 1 178 ? 19.979 -17.455 -6.098 1.00 29.44 199 PHE A N 1
ATOM 1374 C CA . PHE A 1 178 ? 18.913 -16.566 -5.625 1.00 24.84 199 PHE A CA 1
ATOM 1375 C C . PHE A 1 178 ? 19.096 -15.126 -6.128 1.00 31.41 199 PHE A C 1
ATOM 1376 O O . PHE A 1 178 ? 18.962 -14.153 -5.383 1.00 30.75 199 PHE A O 1
ATOM 1384 N N . LYS A 1 179 ? 19.347 -14.985 -7.432 1.00 24.41 200 LYS A N 1
ATOM 1385 C CA . LYS A 1 179 ? 19.433 -13.684 -8.085 1.00 26.24 200 LYS A CA 1
ATOM 1386 C C . LYS A 1 179 ? 18.412 -13.620 -9.213 1.00 22.04 200 LYS A C 1
ATOM 1387 O O . LYS A 1 179 ? 18.195 -14.610 -9.915 1.00 23.18 200 LYS A O 1
ATOM 1393 N N . GLU A 1 180 ? 17.802 -12.449 -9.390 1.00 22.54 201 GLU A N 1
ATOM 1394 C CA . GLU A 1 180 ? 16.933 -12.202 -10.535 1.00 22.67 201 GLU A CA 1
ATOM 1395 C C . GLU A 1 180 ? 17.777 -12.153 -11.802 1.00 25.79 201 GLU A C 1
ATOM 1396 O O . GLU A 1 180 ? 18.709 -11.351 -11.893 1.00 27.42 201 GLU A O 1
ATOM 1402 N N . THR A 1 181 ? 17.443 -12.988 -12.784 1.00 23.45 202 THR A N 1
ATOM 1403 C CA . THR A 1 181 ? 18.174 -13.048 -14.044 1.00 25.05 202 THR A CA 1
ATOM 1404 C C . THR A 1 181 ? 17.503 -12.318 -15.201 1.00 26.80 202 THR A C 1
ATOM 1405 O O . THR A 1 181 ? 18.190 -11.953 -16.165 1.00 28.85 202 THR A O 1
ATOM 1409 N N . LYS A 1 182 ? 16.192 -12.097 -15.141 1.00 22.06 203 LYS A N 1
ATOM 1410 C CA . LYS A 1 182 ? 15.476 -11.574 -16.294 1.00 21.03 203 LYS A CA 1
ATOM 1411 C C . LYS A 1 182 ? 14.094 -11.097 -15.867 1.00 19.11 203 LYS A C 1
ATOM 1412 O O . LYS A 1 182 ? 13.513 -11.631 -14.921 1.00 21.08 203 LYS A O 1
ATOM 1418 N N . LYS A 1 183 ? 13.551 -10.134 -16.613 1.00 22.25 204 LYS A N 1
ATOM 1419 C CA . LYS A 1 183 ? 12.129 -9.801 -16.555 1.00 21.18 204 LYS A CA 1
ATOM 1420 C C . LYS A 1 183 ? 11.557 -10.067 -17.943 1.00 20.15 204 LYS A C 1
ATOM 1421 O O . LYS A 1 183 ? 11.906 -9.371 -18.899 1.00 26.04 204 LYS A O 1
ATOM 1427 N N . ILE A 1 184 ? 10.670 -11.053 -18.050 1.00 18.20 205 ILE A N 1
ATOM 1428 C CA . ILE A 1 184 ? 10.056 -11.433 -19.325 1.00 18.19 205 ILE A CA 1
ATOM 1429 C C . ILE A 1 184 ? 8.796 -10.595 -19.543 1.00 19.38 205 ILE A C 1
ATOM 1430 O O . ILE A 1 184 ? 7.873 -10.629 -18.723 1.00 18.80 205 ILE A O 1
ATOM 1435 N N . GLU A 1 185 ? 8.718 -9.872 -20.658 1.00 17.64 206 GLU A N 1
ATOM 1436 C CA A GLU A 1 185 ? 7.499 -9.147 -21.002 0.62 15.91 206 GLU A CA 1
ATOM 1437 C CA B GLU A 1 185 ? 7.495 -9.149 -21.000 0.38 15.99 206 GLU A CA 1
ATOM 1438 C C . GLU A 1 185 ? 6.387 -10.126 -21.384 1.00 20.39 206 GLU A C 1
ATOM 1439 O O . GLU A 1 185 ? 6.538 -10.917 -22.323 1.00 20.41 206 GLU A O 1
ATOM 1450 N N . VAL A 1 186 ? 5.265 -10.066 -20.667 1.00 16.94 207 VAL A N 1
ATOM 1451 C CA . VAL A 1 186 ? 4.126 -10.943 -20.917 1.00 15.96 207 VAL A CA 1
ATOM 1452 C C . VAL A 1 186 ? 2.834 -10.183 -21.178 1.00 17.96 207 VAL A C 1
ATOM 1453 O O . VAL A 1 186 ? 1.903 -10.759 -21.766 1.00 17.92 207 VAL A O 1
ATOM 1457 N N . GLY A 1 187 ? 2.733 -8.931 -20.744 1.00 16.85 208 GLY A N 1
ATOM 1458 C CA . GLY A 1 187 ? 1.552 -8.127 -20.917 1.00 15.05 208 GLY A CA 1
ATOM 1459 C C . GLY A 1 187 ? 1.078 -7.632 -19.565 1.00 14.76 208 GLY A C 1
ATOM 1460 O O . GLY A 1 187 ? 1.563 -8.070 -18.519 1.00 15.97 208 GLY A O 1
ATOM 1461 N N . PRO A 1 188 ? 0.096 -6.707 -19.584 1.00 14.56 209 PRO A N 1
ATOM 1462 C CA . PRO A 1 188 ? -0.309 -6.040 -18.356 1.00 13.87 209 PRO A CA 1
ATOM 1463 C C . PRO A 1 188 ? -0.996 -6.780 -17.225 1.00 15.15 209 PRO A C 1
ATOM 1464 O O . PRO A 1 188 ? -1.875 -7.587 -17.466 1.00 15.79 209 PRO A O 1
ATOM 1468 N N . ASN A 1 189 ? -0.522 -6.508 -16.011 1.00 14.62 210 ASN A N 1
ATOM 1469 C CA . ASN A 1 189 ? -1.219 -7.012 -14.805 1.00 13.00 210 ASN A CA 1
ATOM 1470 C C . ASN A 1 189 ? -1.193 -8.535 -14.736 1.00 15.09 210 ASN A C 1
ATOM 1471 O O . ASN A 1 189 ? -2.244 -9.137 -14.582 1.00 15.43 210 ASN A O 1
ATOM 1476 N N . PRO A 1 190 ? -0.004 -9.154 -14.785 1.00 13.46 211 PRO A N 1
ATOM 1477 C CA . PRO A 1 190 ? 0.066 -10.595 -14.648 1.00 15.74 211 PRO A CA 1
ATOM 1478 C C . PRO A 1 190 ? -0.464 -11.075 -13.294 1.00 15.03 211 PRO A C 1
ATOM 1479 O O . PRO A 1 190 ? -0.330 -10.360 -12.305 1.00 16.77 211 PRO A O 1
ATOM 1483 N N . GLY A 1 191 ? -1.082 -12.251 -13.282 1.00 15.17 212 GLY A N 1
ATOM 1484 C CA . GLY A 1 191 ? -1.650 -12.814 -12.071 1.00 16.68 212 GLY A CA 1
ATOM 1485 C C . GLY A 1 191 ? -1.255 -14.260 -11.833 1.00 14.40 212 GLY A C 1
ATOM 1486 O O . GLY A 1 191 ? -0.078 -14.555 -11.623 1.00 16.92 212 GLY A O 1
ATOM 1487 N N . LYS A 1 192 ? -2.230 -15.164 -11.852 1.00 13.71 213 LYS A N 1
ATOM 1488 C CA . LYS A 1 192 ? -1.965 -16.555 -11.512 1.00 15.34 213 LYS A CA 1
ATOM 1489 C C . LYS A 1 192 ? -0.901 -17.145 -12.441 1.00 17.01 213 LYS A C 1
ATOM 1490 O O . LYS A 1 192 ? -0.930 -16.929 -13.656 1.00 16.22 213 LYS A O 1
ATOM 1496 N N . ILE A 1 193 ? 0.054 -17.884 -11.853 1.00 15.59 214 ILE A N 1
ATOM 1497 C CA . ILE A 1 193 ? 1.180 -18.477 -12.583 1.00 15.29 214 ILE A CA 1
ATOM 1498 C C . ILE A 1 193 ? 1.364 -19.940 -12.147 1.00 14.97 214 ILE A C 1
ATOM 1499 O O . ILE A 1 193 ? 1.319 -20.253 -10.951 1.00 16.55 214 ILE A O 1
ATOM 1504 N N . LEU A 1 194 ? 1.528 -20.845 -13.121 1.00 13.93 215 LEU A N 1
ATOM 1505 C CA . LEU A 1 194 ? 1.596 -22.276 -12.828 1.00 15.01 215 LEU A CA 1
ATOM 1506 C C . LEU A 1 194 ? 2.568 -22.959 -13.779 1.00 13.05 215 LEU A C 1
ATOM 1507 O O . LEU A 1 194 ? 2.655 -22.587 -14.953 1.00 17.01 215 LEU A O 1
ATOM 1512 N N . PRO A 1 195 ? 3.276 -23.978 -13.308 1.00 15.37 216 PRO A N 1
ATOM 1513 C CA . PRO A 1 195 ? 4.109 -24.790 -14.200 1.00 18.94 216 PRO A CA 1
ATOM 1514 C C . PRO A 1 195 ? 3.282 -25.813 -14.961 1.00 18.92 216 PRO A C 1
ATOM 1515 O O . PRO A 1 195 ? 2.268 -26.315 -14.476 1.00 22.17 216 PRO A O 1
ATOM 1519 N N . GLY A 1 196 ? 3.748 -26.148 -16.159 1.00 19.14 217 GLY A N 1
ATOM 1520 C CA . GLY A 1 196 ? 3.091 -27.178 -16.937 1.00 19.98 217 GLY A CA 1
ATOM 1521 C C . GLY A 1 196 ? 4.090 -28.180 -17.467 1.00 26.36 217 GLY A C 1
ATOM 1522 O O . GLY A 1 196 ? 5.230 -28.229 -16.995 1.00 26.44 217 GLY A O 1
ATOM 1523 N N . LEU A 1 197 ? 3.687 -28.967 -18.455 1.00 26.30 218 LEU A N 1
ATOM 1524 C CA . LEU A 1 197 ? 4.572 -29.968 -19.029 1.00 34.25 218 LEU A CA 1
ATOM 1525 C C . LEU A 1 197 ? 5.700 -29.337 -19.838 1.00 26.92 218 LEU A C 1
ATOM 1526 O O . LEU A 1 197 ? 5.612 -28.198 -20.304 1.00 25.98 218 LEU A O 1
ATOM 1531 N N . GLU A 1 198 ? 6.760 -30.128 -20.035 1.00 29.35 219 GLU A N 1
ATOM 1532 C CA . GLU A 1 198 ? 7.866 -29.798 -20.938 1.00 29.92 219 GLU A CA 1
ATOM 1533 C C . GLU A 1 198 ? 8.466 -28.434 -20.616 1.00 23.94 219 GLU A C 1
ATOM 1534 O O . GLU A 1 198 ? 8.739 -27.629 -21.508 1.00 26.24 219 GLU A O 1
ATOM 1540 N N . GLU A 1 199 ? 8.688 -28.173 -19.330 1.00 23.45 220 GLU A N 1
ATOM 1541 C CA . GLU A 1 199 ? 9.370 -26.975 -18.851 1.00 24.28 220 GLU A CA 1
ATOM 1542 C C . GLU A 1 199 ? 8.598 -25.697 -19.152 1.00 25.29 220 GLU A C 1
ATOM 1543 O O . GLU A 1 199 ? 9.197 -24.623 -19.249 1.00 28.00 220 GLU A O 1
ATOM 1549 N N . ALA A 1 200 ? 7.282 -25.771 -19.300 1.00 21.20 221 ALA A N 1
ATOM 1550 C CA . ALA A 1 200 ? 6.489 -24.582 -19.576 1.00 19.73 221 ALA A CA 1
ATOM 1551 C C . ALA A 1 200 ? 6.042 -23.909 -18.279 1.00 16.08 221 ALA A C 1
ATOM 1552 O O . ALA A 1 200 ? 5.947 -24.535 -17.224 1.00 18.17 221 ALA A O 1
ATOM 1554 N N . VAL A 1 201 ? 5.736 -22.616 -18.387 1.00 15.54 222 VAL A N 1
ATOM 1555 C CA . VAL A 1 201 ? 5.146 -21.824 -17.312 1.00 16.83 222 VAL A CA 1
ATOM 1556 C C . VAL A 1 201 ? 3.992 -21.063 -17.947 1.00 18.11 222 VAL A C 1
ATOM 1557 O O . VAL A 1 201 ? 4.164 -20.476 -19.015 1.00 18.99 222 VAL A O 1
ATOM 1561 N N . TYR A 1 202 ? 2.814 -21.108 -17.329 1.00 15.66 223 TYR A N 1
ATOM 1562 C CA . TYR A 1 202 ? 1.638 -20.411 -17.839 1.00 14.42 223 TYR A CA 1
ATOM 1563 C C . TYR A 1 202 ? 1.255 -19.288 -16.884 1.00 15.55 223 TYR A C 1
ATOM 1564 O O . TYR A 1 202 ? 1.253 -19.493 -15.670 1.00 15.36 223 TYR A O 1
ATOM 1573 N N . VAL A 1 203 ? 0.911 -18.114 -17.422 1.00 13.69 224 VAL A N 1
ATOM 1574 C CA . VAL A 1 203 ? 0.555 -16.949 -16.598 1.00 13.48 224 VAL A CA 1
ATOM 1575 C C . VAL A 1 203 ? -0.643 -16.212 -17.204 1.00 16.09 224 VAL A C 1
ATOM 1576 O O . VAL A 1 203 ? -0.732 -16.040 -18.422 1.00 15.53 224 VAL A O 1
ATOM 1580 N N . VAL A 1 204 ? -1.573 -15.761 -16.349 1.00 14.99 225 VAL A N 1
ATOM 1581 C CA . VAL A 1 204 ? -2.693 -14.926 -16.785 1.00 13.39 225 VAL A CA 1
ATOM 1582 C C . VAL A 1 204 ? -2.255 -13.467 -16.824 1.00 14.31 225 VAL A C 1
ATOM 1583 O O . VAL A 1 204 ? -1.537 -13.017 -15.933 1.00 14.01 225 VAL A O 1
ATOM 1587 N N . THR A 1 205 ? -2.691 -12.707 -17.834 1.00 14.35 226 THR A N 1
ATOM 1588 C CA . THR A 1 205 ? -2.543 -11.252 -17.772 1.00 14.42 226 THR A CA 1
ATOM 1589 C C . THR A 1 205 ? -3.935 -10.627 -17.749 1.00 15.78 226 THR A C 1
ATOM 1590 O O . THR A 1 205 ? -4.838 -11.080 -18.457 1.00 17.38 226 THR A O 1
ATOM 1594 N N . ARG A 1 206 ? -4.116 -9.596 -16.920 1.00 14.32 227 ARG A N 1
ATOM 1595 C CA . ARG A 1 206 ? -5.458 -9.123 -16.598 1.00 15.66 227 ARG A CA 1
ATOM 1596 C C . ARG A 1 206 ? -5.760 -7.744 -17.164 1.00 15.94 227 ARG A C 1
ATOM 1597 O O . ARG A 1 206 ? -6.888 -7.273 -17.009 1.00 17.15 227 ARG A O 1
ATOM 1605 N N . GLY A 1 207 ? -4.801 -7.110 -17.838 1.00 14.99 228 GLY A N 1
ATOM 1606 C CA . GLY A 1 207 ? -5.019 -5.845 -18.518 1.00 17.57 228 GLY A CA 1
ATOM 1607 C C . GLY A 1 207 ? -4.701 -4.624 -17.660 1.00 18.54 228 GLY A C 1
ATOM 1608 O O . GLY A 1 207 ? -4.569 -4.690 -16.441 1.00 18.66 228 GLY A O 1
ATOM 1609 N N . THR A 1 208 ? -4.589 -3.463 -18.329 1.00 18.48 229 THR A N 1
ATOM 1610 C CA . THR A 1 208 ? -4.287 -2.214 -17.622 1.00 17.74 229 THR A CA 1
ATOM 1611 C C . THR A 1 208 ? -5.432 -1.783 -16.710 1.00 17.50 229 THR A C 1
ATOM 1612 O O . THR A 1 208 ? -5.194 -1.171 -15.658 1.00 19.92 229 THR A O 1
ATOM 1616 N N . ASP A 1 209 ? -6.675 -2.046 -17.110 1.00 19.14 230 ASP A N 1
ATOM 1617 C CA . ASP A 1 209 ? -7.861 -1.836 -16.273 1.00 18.71 230 ASP A CA 1
ATOM 1618 C C . ASP A 1 209 ? -8.542 -3.173 -16.059 1.00 17.67 230 ASP A C 1
ATOM 1619 O O . ASP A 1 209 ? -9.299 -3.625 -16.918 1.00 18.27 230 ASP A O 1
ATOM 1624 N N . ILE A 1 210 ? -8.321 -3.786 -14.895 1.00 18.81 231 ILE A N 1
ATOM 1625 C CA . ILE A 1 210 ? -8.779 -5.160 -14.679 1.00 16.98 231 ILE A CA 1
ATOM 1626 C C . ILE A 1 210 ? -10.284 -5.288 -14.895 1.00 19.39 231 ILE A C 1
ATOM 1627 O O . ILE A 1 210 ? -10.773 -6.319 -15.373 1.00 19.92 231 ILE A O 1
ATOM 1632 N N . GLU A 1 211 ? -11.052 -4.274 -14.511 1.00 20.34 232 GLU A N 1
ATOM 1633 C CA . GLU A 1 211 ? -12.500 -4.399 -14.621 1.00 21.95 232 GLU A CA 1
ATOM 1634 C C . GLU A 1 211 ? -12.957 -4.593 -16.074 1.00 19.97 232 GLU A C 1
ATOM 1635 O O . GLU A 1 211 ? -14.050 -5.127 -16.306 1.00 23.20 232 GLU A O 1
ATOM 1641 N N . ALA A 1 212 ? -12.141 -4.190 -17.056 1.00 18.37 233 ALA A N 1
ATOM 1642 C CA . ALA A 1 212 ? -12.553 -4.186 -18.458 1.00 22.27 233 ALA A CA 1
ATOM 1643 C C . ALA A 1 212 ? -12.488 -5.547 -19.130 1.00 23.50 233 ALA A C 1
ATOM 1644 O O . ALA A 1 212 ? -12.989 -5.684 -20.248 1.00 23.88 233 ALA A O 1
ATOM 1646 N N . GLY A 1 213 ? -11.852 -6.541 -18.532 1.00 20.25 234 GLY A N 1
ATOM 1647 C CA . GLY A 1 213 ? -11.937 -7.866 -19.095 1.00 19.03 234 GLY A CA 1
ATOM 1648 C C . GLY A 1 213 ? -10.954 -8.189 -20.198 1.00 23.31 234 GLY A C 1
ATOM 1649 O O . GLY A 1 213 ? -11.197 -9.132 -20.958 1.00 21.11 234 GLY A O 1
ATOM 1650 N N . ASP A 1 214 ? -9.851 -7.444 -20.315 1.00 18.79 235 ASP A N 1
ATOM 1651 C CA . ASP A 1 214 ? -8.826 -7.714 -21.328 1.00 19.76 235 ASP A CA 1
ATOM 1652 C C . ASP A 1 214 ? -7.863 -8.760 -20.764 1.00 18.55 235 ASP A C 1
ATOM 1653 O O . ASP A 1 214 ? -6.757 -8.461 -20.310 1.00 20.16 235 ASP A O 1
ATOM 1658 N N . TYR A 1 215 ? -8.302 -10.016 -20.796 1.00 16.20 236 TYR A N 1
ATOM 1659 C CA . TYR A 1 215 ? -7.629 -11.107 -20.105 1.00 16.15 236 TYR A CA 1
ATOM 1660 C C . TYR A 1 215 ? -7.008 -12.052 -21.126 1.00 21.28 236 TYR A C 1
ATOM 1661 O O . TYR A 1 215 ? -7.645 -12.392 -22.125 1.00 23.32 236 TYR A O 1
ATOM 1670 N N . HIS A 1 216 ? -5.768 -12.480 -20.880 1.00 15.49 237 HIS A N 1
ATOM 1671 C CA . HIS A 1 216 ? -5.110 -13.465 -21.734 1.00 15.48 237 HIS A CA 1
ATOM 1672 C C . HIS A 1 216 ? -4.413 -14.519 -20.893 1.00 15.22 237 HIS A C 1
ATOM 1673 O O . HIS A 1 216 ? -4.043 -14.280 -19.745 1.00 16.65 237 HIS A O 1
ATOM 1680 N N . LEU A 1 217 ? -4.147 -15.661 -21.524 1.00 13.35 238 LEU A N 1
ATOM 1681 C CA . LEU A 1 217 ? -3.239 -16.661 -20.992 1.00 13.42 238 LEU A CA 1
ATOM 1682 C C . LEU A 1 217 ? -1.990 -16.672 -21.869 1.00 16.25 238 LEU A C 1
ATOM 1683 O O . LEU A 1 217 ? -2.092 -16.652 -23.101 1.00 16.52 238 LEU A O 1
ATOM 1688 N N . VAL A 1 218 ? -0.818 -16.690 -21.227 1.00 14.47 239 VAL A N 1
ATOM 1689 C CA . VAL A 1 218 ? 0.492 -16.594 -21.870 1.00 15.59 239 VAL A CA 1
ATOM 1690 C C . VAL A 1 218 ? 1.339 -17.789 -21.450 1.00 15.35 239 VAL A C 1
ATOM 1691 O O . VAL A 1 218 ? 1.398 -18.120 -20.261 1.00 16.68 239 VAL A O 1
ATOM 1695 N N . LYS A 1 219 ? 1.998 -18.436 -22.413 1.00 14.91 240 LYS A N 1
ATOM 1696 C CA . LYS A 1 219 ? 2.891 -19.557 -22.142 1.00 14.78 240 LYS A CA 1
ATOM 1697 C C . LYS A 1 219 ? 4.333 -19.098 -22.303 1.00 15.97 240 LYS A C 1
ATOM 1698 O O . LYS A 1 219 ? 4.699 -18.555 -23.350 1.00 17.06 240 LYS A O 1
ATOM 1704 N N . ILE A 1 220 ? 5.149 -19.344 -21.271 1.00 15.69 241 ILE A N 1
ATOM 1705 C CA . ILE A 1 220 ? 6.585 -19.069 -21.263 1.00 17.14 241 ILE A CA 1
ATOM 1706 C C . ILE A 1 220 ? 7.308 -20.400 -21.426 1.00 17.37 241 ILE A C 1
ATOM 1707 O O . ILE A 1 220 ? 6.937 -21.399 -20.801 1.00 17.92 241 ILE A O 1
ATOM 1712 N N . ASP A 1 221 ? 8.331 -20.426 -22.271 1.00 18.32 242 ASP A N 1
ATOM 1713 C CA . ASP A 1 221 ? 9.255 -21.554 -22.323 1.00 19.13 242 ASP A CA 1
ATOM 1714 C C . ASP A 1 221 ? 10.386 -21.332 -21.324 1.00 20.30 242 ASP A C 1
ATOM 1715 O O . ASP A 1 221 ? 11.181 -20.401 -21.487 1.00 20.75 242 ASP A O 1
ATOM 1720 N N . SER A 1 222 ? 10.490 -22.209 -20.315 1.00 19.23 243 SER A N 1
ATOM 1721 C CA . SER A 1 222 ? 11.523 -22.018 -19.302 1.00 20.97 243 SER A CA 1
ATOM 1722 C C . SER A 1 222 ? 12.907 -22.443 -19.785 1.00 24.23 243 SER A C 1
ATOM 1723 O O . SER A 1 222 ? 13.900 -22.101 -19.138 1.00 26.23 243 SER A O 1
ATOM 1726 N N . ARG A 1 223 ? 13.022 -23.104 -20.936 1.00 21.71 244 ARG A N 1
ATOM 1727 C CA . ARG A 1 223 ? 14.360 -23.364 -21.464 1.00 23.00 244 ARG A CA 1
ATOM 1728 C C . ARG A 1 223 ? 15.027 -22.097 -21.990 1.00 24.68 244 ARG A C 1
ATOM 1729 O O . ARG A 1 223 ? 16.241 -21.926 -21.829 1.00 34.29 244 ARG A O 1
ATOM 1737 N N . THR A 1 224 ? 14.266 -21.194 -22.611 1.00 22.03 245 THR A N 1
ATOM 1738 C CA . THR A 1 224 ? 14.812 -19.969 -23.182 1.00 21.80 245 THR A CA 1
ATOM 1739 C C . THR A 1 224 ? 14.391 -18.719 -22.417 1.00 20.48 245 THR A C 1
ATOM 1740 O O . THR A 1 224 ? 14.819 -17.614 -22.770 1.00 23.19 245 THR A O 1
ATOM 1744 N N . ASP A 1 225 ? 13.544 -18.867 -21.400 1.00 24.50 246 ASP A N 1
ATOM 1745 C CA . ASP A 1 225 ? 12.974 -17.760 -20.631 1.00 21.49 246 ASP A CA 1
ATOM 1746 C C . ASP A 1 225 ? 12.404 -16.667 -21.535 1.00 22.10 246 ASP A C 1
ATOM 1747 O O . ASP A 1 225 ? 12.712 -15.476 -21.426 1.00 23.43 246 ASP A O 1
ATOM 1752 N N . ALA A 1 226 ? 11.504 -17.107 -22.407 1.00 20.07 247 ALA A N 1
ATOM 1753 C CA . ALA A 1 226 ? 10.856 -16.245 -23.373 1.00 20.56 247 ALA A CA 1
ATOM 1754 C C . ALA A 1 226 ? 9.452 -16.773 -23.614 1.00 17.59 247 ALA A C 1
ATOM 1755 O O . ALA A 1 226 ? 9.176 -17.962 -23.420 1.00 19.34 247 ALA A O 1
ATOM 1757 N N . VAL A 1 227 ? 8.574 -15.866 -24.024 1.00 18.58 248 VAL A N 1
ATOM 1758 C CA . VAL A 1 227 ? 7.217 -16.230 -24.381 1.00 16.13 248 VAL A CA 1
ATOM 1759 C C . VAL A 1 227 ? 7.228 -17.144 -25.597 1.00 18.08 248 VAL A C 1
ATOM 1760 O O . VAL A 1 227 ? 7.889 -16.861 -26.602 1.00 21.80 248 VAL A O 1
ATOM 1764 N N . ALA A 1 228 ? 6.459 -18.224 -25.513 1.00 15.74 249 ALA A N 1
ATOM 1765 C CA . ALA A 1 228 ? 6.252 -19.181 -26.593 1.00 18.10 249 ALA A CA 1
ATOM 1766 C C . ALA A 1 228 ? 4.934 -18.942 -27.327 1.00 22.43 249 ALA A C 1
ATOM 1767 O O . ALA A 1 228 ? 4.910 -18.883 -28.563 1.00 20.32 249 ALA A O 1
ATOM 1769 N N . ILE A 1 229 ? 3.845 -18.739 -26.582 1.00 17.60 250 ILE A N 1
ATOM 1770 C CA . ILE A 1 229 ? 2.494 -18.600 -27.119 1.00 15.78 250 ILE A CA 1
ATOM 1771 C C . ILE A 1 229 ? 1.747 -17.526 -26.326 1.00 16.31 250 ILE A C 1
ATOM 1772 O O . ILE A 1 229 ? 1.822 -17.503 -25.094 1.00 16.75 250 ILE A O 1
ATOM 1777 N N . THR A 1 230 ? 0.951 -16.723 -27.036 1.00 14.86 251 THR A N 1
ATOM 1778 C CA . THR A 1 230 ? -0.041 -15.856 -26.379 1.00 16.24 251 THR A CA 1
ATOM 1779 C C . THR A 1 230 ? -1.385 -16.333 -26.929 1.00 16.85 251 THR A C 1
ATOM 1780 O O . THR A 1 230 ? -1.577 -16.296 -28.143 1.00 16.23 251 THR A O 1
ATOM 1784 N N . TYR A 1 231 ? -2.252 -16.831 -26.059 1.00 15.99 252 TYR A N 1
ATOM 1785 C CA . TYR A 1 231 ? -3.582 -17.308 -26.491 1.00 14.57 252 TYR A CA 1
ATOM 1786 C C . TYR A 1 231 ? -4.550 -16.123 -26.559 1.00 20.25 252 TYR A C 1
ATOM 1787 O O . TYR A 1 231 ? -4.312 -15.096 -25.938 1.00 26.70 252 TYR A O 1
ATOM 1796 N N . ASP A 1 232 ? -5.662 -16.318 -27.253 1.00 30.00 253 ASP A N 1
ATOM 1797 C CA . ASP A 1 232 ? -6.674 -15.235 -27.355 1.00 30.00 253 ASP A CA 1
ATOM 1798 C C . ASP A 1 232 ? -7.835 -15.481 -26.384 1.00 30.00 253 ASP A C 1
ATOM 1799 O O . ASP A 1 232 ? -8.627 -14.563 -26.151 1.00 30.00 253 ASP A O 1
ATOM 1804 N N . GLU A 1 233 ? -7.890 -16.679 -25.817 1.00 21.09 254 GLU A N 1
ATOM 1805 C CA . GLU A 1 233 ? -9.002 -17.005 -24.903 1.00 22.05 254 GLU A CA 1
ATOM 1806 C C . GLU A 1 233 ? -9.010 -16.070 -23.693 1.00 21.62 254 GLU A C 1
ATOM 1807 O O . GLU A 1 233 ? -7.959 -15.825 -23.117 1.00 20.83 254 GLU A O 1
ATOM 1813 N N . LYS A 1 234 ? -10.197 -15.606 -23.328 1.00 20.42 255 LYS A N 1
ATOM 1814 C CA . LYS A 1 234 ? -10.308 -14.820 -22.105 1.00 21.74 255 LYS A CA 1
ATOM 1815 C C . LYS A 1 234 ? -10.164 -15.760 -20.918 1.00 21.00 255 LYS A C 1
ATOM 1816 O O . LYS A 1 234 ? -10.966 -16.688 -20.747 1.00 23.93 255 LYS A O 1
ATOM 1822 N N . VAL A 1 235 ? -9.120 -15.551 -20.129 1.00 18.96 256 VAL A N 1
ATOM 1823 C CA . VAL A 1 235 ? -8.813 -16.410 -18.997 1.00 18.60 256 VAL A CA 1
ATOM 1824 C C . VAL A 1 235 ? -8.510 -15.539 -17.793 1.00 23.34 256 VAL A C 1
ATOM 1825 O O . VAL A 1 235 ? -7.592 -14.712 -17.834 1.00 20.06 256 VAL A O 1
ATOM 1829 N N . LEU A 1 236 ? -9.263 -15.737 -16.720 1.00 18.38 257 LEU A N 1
ATOM 1830 C CA . LEU A 1 236 ? -8.960 -15.052 -15.474 1.00 20.67 257 LEU A CA 1
ATOM 1831 C C . LEU A 1 236 ? -8.241 -15.947 -14.471 1.00 19.93 257 LEU A C 1
ATOM 1832 O O . LEU A 1 236 ? -7.379 -15.473 -13.732 1.00 19.76 257 LEU A O 1
ATOM 1837 N N . SER A 1 237 ? -8.568 -17.242 -14.432 1.00 18.62 258 SER A N 1
ATOM 1838 C CA . SER A 1 237 ? -7.880 -18.191 -13.569 1.00 14.96 258 SER A CA 1
ATOM 1839 C C . SER A 1 237 ? -7.945 -19.553 -14.249 1.00 15.35 258 SER A C 1
ATOM 1840 O O . SER A 1 237 ? -8.785 -19.769 -15.121 1.00 17.24 258 SER A O 1
ATOM 1843 N N . PHE A 1 238 ? -7.057 -20.458 -13.853 1.00 16.10 259 PHE A N 1
ATOM 1844 C CA . PHE A 1 238 ? -6.948 -21.728 -14.571 1.00 13.97 259 PHE A CA 1
ATOM 1845 C C . PHE A 1 238 ? -6.232 -22.741 -13.684 1.00 14.43 259 PHE A C 1
ATOM 1846 O O . PHE A 1 238 ? -5.614 -22.393 -12.676 1.00 18.40 259 PHE A O 1
ATOM 1854 N N . ALA A 1 239 ? -6.334 -24.010 -14.082 1.00 14.44 260 ALA A N 1
ATOM 1855 C CA . ALA A 1 239 ? -5.592 -25.123 -13.508 1.00 17.13 260 ALA A CA 1
ATOM 1856 C C . ALA A 1 239 ? -5.163 -26.023 -14.661 1.00 17.60 260 ALA A C 1
ATOM 1857 O O . ALA A 1 239 ? -5.873 -26.119 -15.662 1.00 18.50 260 ALA A O 1
ATOM 1859 N N . ILE A 1 240 ? -3.998 -26.664 -14.527 1.00 17.58 261 ILE A N 1
ATOM 1860 C CA . ILE A 1 240 ? -3.377 -27.440 -15.6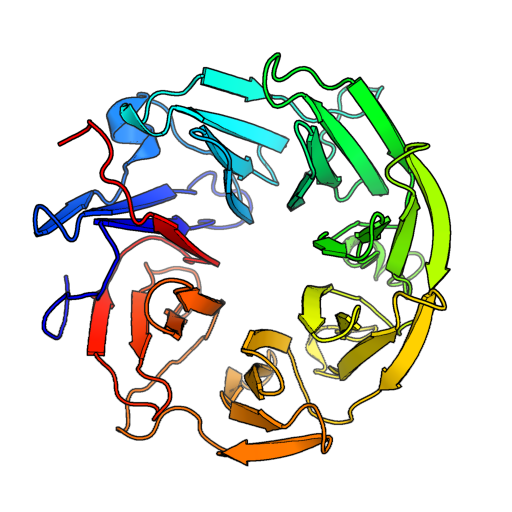08 1.00 20.33 261 ILE A CA 1
ATOM 1861 C C . ILE A 1 240 ? -3.420 -28.934 -15.296 1.00 22.60 261 ILE A C 1
ATOM 1862 O O . ILE A 1 240 ? -3.052 -29.364 -14.195 1.00 21.55 261 ILE A O 1
ATOM 1867 N N . ASP A 1 241 ? -3.804 -29.740 -16.292 1.00 19.60 262 ASP A N 1
ATOM 1868 C CA . ASP A 1 241 ? -3.693 -31.203 -16.229 1.00 23.01 262 ASP A CA 1
ATOM 1869 C C . ASP A 1 241 ? -3.075 -31.671 -17.547 1.00 25.38 262 ASP A C 1
ATOM 1870 O O . ASP A 1 241 ? -3.781 -31.931 -18.526 1.00 20.19 262 ASP A O 1
ATOM 1875 N N . GLY A 1 242 ? -1.749 -31.762 -17.579 1.00 23.10 263 GLY A N 1
ATOM 1876 C CA . GLY A 1 242 ? -1.055 -32.080 -18.802 1.00 22.05 263 GLY A CA 1
ATOM 1877 C C . GLY A 1 242 ? -1.328 -31.017 -19.849 1.00 23.08 263 GLY A C 1
ATOM 1878 O O . GLY A 1 242 ? -1.190 -29.820 -19.585 1.00 23.34 263 GLY A O 1
ATOM 1879 N N . PRO A 1 243 ? -1.756 -31.420 -21.046 1.00 21.51 264 PRO A N 1
ATOM 1880 C CA . PRO A 1 243 ? -2.031 -30.442 -22.110 1.00 18.83 264 PRO A CA 1
ATOM 1881 C C . PRO A 1 243 ? -3.427 -29.837 -22.068 1.00 18.13 264 PRO A C 1
ATOM 1882 O O . PRO A 1 243 ? -3.833 -29.207 -23.050 1.00 22.67 264 PRO A O 1
ATOM 1886 N N . ILE A 1 244 ? -4.184 -30.050 -20.992 1.00 16.12 265 ILE A N 1
ATOM 1887 C CA . ILE A 1 244 ? -5.539 -29.531 -20.855 1.00 17.36 265 ILE A CA 1
ATOM 1888 C C . ILE A 1 244 ? -5.543 -28.494 -19.738 1.00 19.34 265 ILE A C 1
ATOM 1889 O O . ILE A 1 244 ? -4.939 -28.712 -18.684 1.00 18.58 265 ILE A O 1
ATOM 1894 N N . ALA A 1 245 ? -6.241 -27.386 -19.953 1.00 16.35 266 ALA A N 1
ATOM 1895 C CA . ALA A 1 245 ? -6.501 -26.434 -18.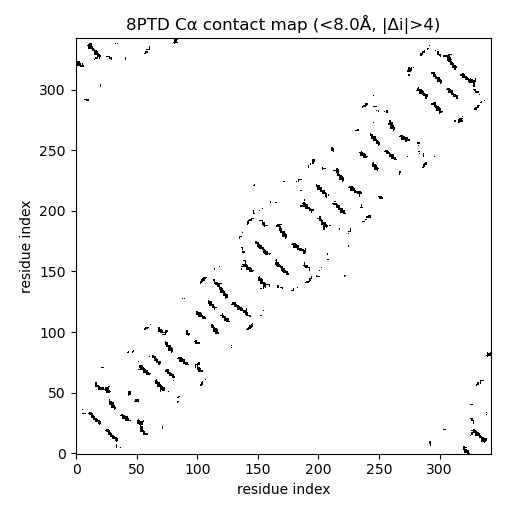882 1.00 17.23 266 ALA A CA 1
ATOM 1896 C C . ALA A 1 245 ? -7.991 -26.403 -18.566 1.00 18.35 266 ALA A C 1
ATOM 1897 O O . ALA A 1 245 ? -8.832 -26.431 -19.468 1.00 19.07 266 ALA A O 1
ATOM 1899 N N . TYR A 1 246 ? -8.304 -26.333 -17.277 1.00 16.33 267 TYR A N 1
ATOM 1900 C CA . TYR A 1 246 ? -9.648 -26.078 -16.777 1.00 14.18 267 TYR A CA 1
ATOM 1901 C C . TYR A 1 246 ? -9.634 -24.630 -16.325 1.00 17.36 267 TYR A C 1
ATOM 1902 O O . TYR A 1 246 ? -8.825 -24.270 -15.468 1.00 18.45 267 TYR A O 1
ATOM 1911 N N . LEU A 1 247 ? -10.483 -23.787 -16.903 1.00 15.59 268 LEU A N 1
ATOM 1912 C CA . LEU A 1 247 ? -10.295 -22.365 -16.663 1.00 15.91 268 LEU A CA 1
ATOM 1913 C C . LEU A 1 247 ? -11.629 -21.653 -16.526 1.00 14.97 268 LEU A C 1
ATOM 1914 O O . LEU A 1 247 ? -12.689 -22.189 -16.854 1.00 17.96 268 LEU A O 1
ATOM 1919 N N . TYR A 1 248 ? -11.571 -20.431 -16.000 1.00 15.23 269 TYR A N 1
ATOM 1920 C CA . TYR A 1 248 ? -12.757 -19.603 -15.997 1.00 14.66 269 TYR A CA 1
ATOM 1921 C C . TYR A 1 248 ? -12.379 -18.159 -16.251 1.00 16.11 269 TYR A C 1
ATOM 1922 O O . TYR A 1 248 ? -11.220 -17.751 -16.131 1.00 17.93 269 TYR A O 1
ATOM 1931 N N . THR A 1 249 ? -13.395 -17.414 -16.655 1.00 16.33 270 THR A N 1
ATOM 1932 C CA . THR A 1 249 ? -13.339 -15.972 -16.772 1.00 16.97 270 THR A CA 1
ATOM 1933 C C . THR A 1 249 ? -14.597 -15.404 -16.132 1.00 20.18 270 THR A C 1
ATOM 1934 O O . THR A 1 249 ? -15.622 -16.079 -16.003 1.00 18.69 270 THR A O 1
ATOM 1938 N N . TYR A 1 250 ? -14.496 -14.153 -15.707 1.00 18.60 271 TYR A N 1
ATOM 1939 C CA . TYR A 1 250 ? -15.553 -13.485 -14.971 1.00 17.20 271 TYR A CA 1
ATOM 1940 C C . TYR A 1 250 ? -15.568 -12.044 -15.449 1.00 21.21 271 TYR A C 1
ATOM 1941 O O . TYR A 1 250 ? -14.503 -11.453 -15.632 1.00 23.45 271 TYR A O 1
ATOM 1950 N N . ASP A 1 251 ? -16.766 -11.490 -15.666 1.00 19.25 272 ASP A N 1
ATOM 1951 C CA . ASP A 1 251 ? -16.948 -10.124 -16.158 1.00 22.02 272 ASP A CA 1
ATOM 1952 C C . ASP A 1 251 ? -17.427 -9.272 -14.992 1.00 21.77 272 ASP A C 1
ATOM 1953 O O . ASP A 1 251 ? -18.560 -9.425 -14.525 1.00 23.59 272 ASP A O 1
ATOM 1958 N N . TYR A 1 252 ? -16.551 -8.401 -14.502 1.00 21.32 273 TYR A N 1
ATOM 1959 C CA . TYR A 1 252 ? -16.846 -7.628 -13.306 1.00 20.95 273 TYR A CA 1
ATOM 1960 C C . TYR A 1 252 ? -17.860 -6.525 -13.554 1.00 26.40 273 TYR A C 1
ATOM 1961 O O . TYR A 1 252 ? -18.314 -5.900 -12.591 1.00 25.85 273 TYR A O 1
ATOM 1970 N N . GLN A 1 253 ? -18.196 -6.248 -14.812 1.00 27.31 274 GLN A N 1
ATOM 1971 C CA . GLN A 1 253 ? -19.240 -5.282 -15.125 1.00 29.52 274 GLN A CA 1
ATOM 1972 C C . GLN A 1 253 ? -20.611 -5.938 -15.209 1.00 29.67 274 GLN A C 1
ATOM 1973 O O . GLN A 1 253 ? -21.585 -5.412 -14.666 1.00 37.45 274 GLN A O 1
ATOM 1979 N N . THR A 1 254 ? -20.711 -7.075 -15.888 1.00 24.96 275 THR A N 1
ATOM 1980 C CA . THR A 1 254 ? -21.996 -7.730 -16.079 1.00 27.65 275 THR A CA 1
ATOM 1981 C C . THR A 1 254 ? -22.249 -8.871 -15.100 1.00 29.33 275 THR A C 1
ATOM 1982 O O . THR A 1 254 ? -23.392 -9.328 -14.989 1.00 27.86 275 THR A O 1
ATOM 1986 N N . LYS A 1 255 ? -21.214 -9.342 -14.404 1.00 23.28 276 LYS A N 1
ATOM 1987 C CA . LYS A 1 255 ? -21.266 -10.503 -13.520 1.00 28.29 276 LYS A CA 1
ATOM 1988 C C . LYS A 1 255 ? -21.514 -11.820 -14.253 1.00 23.26 276 LYS A C 1
ATOM 1989 O O . LYS A 1 255 ? -21.844 -12.816 -13.612 1.00 24.18 276 LYS A O 1
ATOM 1995 N N . ASP A 1 256 ? -21.353 -11.855 -15.575 1.00 23.64 277 ASP A N 1
ATOM 1996 C CA . ASP A 1 256 ? -21.405 -13.100 -16.328 1.00 23.44 277 ASP A CA 1
ATOM 1997 C C . ASP A 1 256 ? -20.088 -13.843 -16.156 1.00 24.47 277 ASP A C 1
ATOM 1998 O O . ASP A 1 256 ? -19.059 -13.250 -15.834 1.00 23.53 277 ASP A O 1
ATOM 2003 N N . SER A 1 257 ? -20.111 -15.148 -16.390 1.00 20.47 278 SER A N 1
ATOM 2004 C CA . SER A 1 257 ? -18.888 -15.917 -16.240 1.00 20.36 278 SER A CA 1
ATOM 2005 C C . SER A 1 257 ? -18.938 -17.126 -17.157 1.00 25.30 278 SER A C 1
ATOM 2006 O O . SER A 1 257 ? -19.985 -17.482 -17.699 1.00 25.14 278 SER A O 1
ATOM 2009 N N . ALA A 1 258 ? -17.790 -17.772 -17.309 1.00 20.20 279 ALA A N 1
ATOM 2010 C CA . ALA A 1 258 ? -17.716 -18.986 -18.099 1.00 17.13 279 ALA A CA 1
ATOM 2011 C C . ALA A 1 258 ? -16.615 -19.853 -17.524 1.00 20.58 279 ALA A C 1
ATOM 2012 O O . ALA A 1 258 ? -15.571 -19.347 -17.123 1.00 20.65 279 ALA A O 1
ATOM 2014 N N . ASN A 1 259 ? -16.879 -21.151 -17.447 1.00 18.64 280 ASN A N 1
ATOM 2015 C CA A ASN A 1 259 ? -15.913 -22.141 -16.993 0.60 16.17 280 ASN A CA 1
ATOM 2016 C CA B ASN A 1 259 ? -15.924 -22.144 -16.988 0.40 16.21 280 ASN A CA 1
ATOM 2017 C C . ASN A 1 259 ? -15.771 -23.149 -18.124 1.00 16.90 280 ASN A C 1
ATOM 2018 O O . ASN A 1 259 ? -16.775 -23.663 -18.620 1.00 19.14 280 ASN A O 1
ATOM 2027 N N . LYS A 1 260 ? -14.533 -23.396 -18.568 1.00 17.65 281 LYS A N 1
ATOM 2028 C CA . LYS A 1 260 ? -14.316 -24.095 -19.840 1.00 15.95 281 LYS A CA 1
ATOM 2029 C C . LYS A 1 260 ? -13.212 -25.138 -19.722 1.00 16.30 281 LYS A C 1
ATOM 2030 O O . LYS A 1 260 ? -12.360 -25.058 -18.839 1.00 16.33 281 LYS A O 1
ATOM 2036 N N . VAL A 1 261 ? -13.217 -26.110 -20.651 1.00 15.07 282 VAL A N 1
ATOM 2037 C CA . VAL A 1 261 ? -12.084 -27.017 -20.858 1.00 14.47 282 VAL A CA 1
ATOM 2038 C C . VAL A 1 261 ? -11.351 -26.539 -22.108 1.00 17.55 282 VAL A C 1
ATOM 2039 O O . VAL A 1 261 ? -11.984 -26.294 -23.135 1.00 18.55 282 VAL A O 1
ATOM 2043 N N . PHE A 1 262 ? -10.024 -26.406 -22.028 1.00 15.80 283 PHE A N 1
ATOM 2044 C CA . PHE A 1 262 ? -9.246 -25.746 -23.082 1.00 15.99 283 PHE A CA 1
ATOM 2045 C C . PHE A 1 262 ? -8.043 -26.594 -23.484 1.00 14.76 283 PHE A C 1
ATOM 2046 O O . PHE A 1 262 ? -7.351 -27.142 -22.626 1.00 16.50 283 PHE A O 1
ATOM 2054 N N . ASP A 1 263 ? -7.777 -26.697 -24.791 1.00 16.20 284 ASP A N 1
ATOM 2055 C CA . ASP A 1 263 ? -6.657 -27.483 -25.312 1.00 14.96 284 ASP A CA 1
ATOM 2056 C C . ASP A 1 263 ? -5.448 -26.562 -25.437 1.00 16.66 284 ASP A C 1
ATOM 2057 O O . ASP A 1 263 ? -5.429 -25.674 -26.291 1.00 19.73 284 ASP A O 1
ATOM 2062 N N . LEU A 1 264 ? -4.426 -26.784 -24.598 1.00 16.32 285 LEU A N 1
ATOM 2063 C CA . LEU A 1 264 ? -3.257 -25.907 -24.604 1.00 17.61 285 LEU A CA 1
ATOM 2064 C C . LEU A 1 264 ? -2.366 -26.156 -25.816 1.00 18.55 285 LEU A C 1
ATOM 2065 O O . LEU A 1 264 ? -1.584 -25.282 -26.195 1.00 17.92 285 LEU A O 1
ATOM 2070 N N . ASN A 1 265 ? -2.422 -27.356 -26.403 1.00 15.65 286 ASN A N 1
ATOM 2071 C CA . ASN A 1 265 ? -1.657 -27.585 -27.624 1.00 17.02 286 ASN A CA 1
ATOM 2072 C C . ASN A 1 265 ? -2.274 -26.865 -28.816 1.00 20.08 286 ASN A C 1
ATOM 2073 O O . ASN A 1 265 ? -1.548 -26.386 -29.693 1.00 25.24 286 ASN A O 1
ATOM 2078 N N . ALA A 1 266 ? -3.601 -26.784 -28.874 1.00 20.08 287 ALA A N 1
ATOM 2079 C CA . ALA A 1 266 ? -4.273 -26.209 -30.031 1.00 23.33 287 ALA A CA 1
ATOM 2080 C C . ALA A 1 266 ? -4.684 -24.765 -29.846 1.00 21.78 287 ALA A C 1
ATOM 2081 O O . ALA A 1 266 ? -4.973 -24.083 -30.837 1.00 20.52 287 ALA A O 1
ATOM 2083 N N . GLY A 1 267 ? -4.752 -24.299 -28.607 1.00 17.29 288 GLY A N 1
ATOM 2084 C CA . GLY A 1 267 ? -5.327 -23.002 -28.355 1.00 18.30 288 GLY A CA 1
ATOM 2085 C C . GLY A 1 267 ? -6.803 -22.918 -28.658 1.00 18.53 288 GLY A C 1
ATOM 2086 O O . GLY A 1 267 ? -7.290 -21.838 -28.991 1.00 19.96 288 GLY A O 1
ATOM 2087 N N . THR A 1 268 ? -7.545 -24.017 -28.519 1.00 20.01 289 THR A N 1
ATOM 2088 C CA . THR A 1 268 ? -8.973 -23.994 -28.794 1.00 17.77 289 THR A CA 1
ATOM 2089 C C . THR A 1 268 ? -9.749 -24.608 -27.635 1.00 17.03 289 THR A C 1
ATOM 2090 O O . THR A 1 268 ? -9.239 -25.448 -26.889 1.00 18.23 289 THR A O 1
ATOM 2094 N N . VAL A 1 269 ? -11.020 -24.222 -27.545 1.00 16.75 290 VAL A N 1
ATOM 2095 C CA . VAL A 1 269 ? -11.911 -24.702 -26.493 1.00 17.59 290 VAL A CA 1
ATOM 2096 C C . VAL A 1 269 ? -12.358 -26.124 -26.802 1.00 21.17 290 VAL A C 1
ATOM 2097 O O . VAL A 1 269 ? -12.862 -26.405 -27.895 1.00 21.76 290 VAL A O 1
ATOM 2101 N N . ILE A 1 270 ? -12.207 -27.015 -25.817 1.00 16.67 291 ILE A N 1
ATOM 2102 C CA . ILE A 1 270 ? -12.722 -28.382 -25.917 1.00 18.57 291 ILE A CA 1
ATOM 2103 C C . ILE A 1 270 ? -14.202 -28.423 -25.554 1.00 20.32 291 ILE A C 1
ATOM 2104 O O . ILE A 1 270 ? -14.999 -29.088 -26.229 1.00 22.87 291 ILE A O 1
ATOM 2109 N N . ARG A 1 271 ? -14.581 -27.732 -24.476 1.00 19.72 292 ARG A N 1
ATOM 2110 C CA . ARG A 1 271 ? -15.966 -27.642 -24.019 1.00 21.06 292 ARG A CA 1
ATOM 2111 C C . ARG A 1 271 ? -16.254 -26.220 -23.556 1.00 23.12 292 ARG A C 1
ATOM 2112 O O . ARG A 1 271 ? -15.581 -25.698 -22.658 1.00 21.88 292 ARG A O 1
ATOM 2120 N N . ASP A 1 272 ? -17.252 -25.588 -24.179 1.00 20.65 293 ASP A N 1
ATOM 2121 C CA . ASP A 1 272 ? -17.599 -24.218 -23.824 1.00 23.48 293 ASP A CA 1
ATOM 2122 C C . ASP A 1 272 ? -18.142 -24.120 -22.412 1.00 23.19 293 ASP A C 1
ATOM 2123 O O . ASP A 1 272 ? -18.004 -23.067 -21.779 1.00 23.84 293 ASP A O 1
ATOM 2128 N N . ASN A 1 273 ? -18.836 -25.152 -21.928 1.00 23.22 294 ASN A N 1
ATOM 2129 C CA A ASN A 1 273 ? -19.174 -25.222 -20.504 0.69 24.61 294 ASN A CA 1
ATOM 2130 C CA B ASN A 1 273 ? -19.228 -25.251 -20.529 0.31 24.56 294 ASN A CA 1
ATOM 2131 C C . ASN A 1 273 ? -18.568 -26.484 -19.929 1.00 20.79 294 ASN A C 1
ATOM 2132 O O . ASN A 1 273 ? -18.951 -27.611 -20.270 1.00 21.94 294 ASN A O 1
ATOM 2141 N N . PHE A 1 274 ? -17.589 -26.270 -19.058 1.00 18.95 295 PHE A N 1
ATOM 2142 C CA . PHE A 1 274 ? -16.997 -27.372 -18.324 1.00 17.30 295 PHE A CA 1
ATOM 2143 C C . PHE A 1 274 ? -18.067 -28.193 -17.616 1.00 21.00 295 PHE A C 1
ATOM 2144 O O . PHE A 1 274 ? -18.027 -29.430 -17.627 1.00 18.67 295 PHE A O 1
ATOM 2152 N N . ILE A 1 275 ? -19.015 -27.520 -16.968 1.00 18.92 296 ILE A N 1
ATOM 2153 C CA . ILE A 1 275 ? -20.041 -28.190 -16.173 1.00 20.67 296 ILE A CA 1
ATOM 2154 C C . ILE A 1 275 ? -21.090 -28.742 -17.124 1.00 19.18 296 ILE A C 1
ATOM 2155 O O . ILE A 1 275 ? -21.620 -28.008 -17.963 1.00 24.07 296 ILE A O 1
ATOM 2160 N N . THR A 1 276 ? -21.414 -30.028 -16.982 1.00 18.80 297 THR A N 1
ATOM 2161 C CA . THR A 1 276 ? -22.342 -30.673 -17.902 1.00 19.09 297 THR A CA 1
ATOM 2162 C C . THR A 1 276 ? -23.640 -31.133 -17.253 1.00 26.38 297 THR A C 1
ATOM 2163 O O . THR A 1 276 ? -24.467 -31.748 -17.938 1.00 26.28 297 THR A O 1
ATOM 2167 N N . ASP A 1 277 ? -23.840 -30.890 -15.956 1.00 22.04 298 ASP A N 1
ATOM 2168 C CA . ASP A 1 277 ? -25.007 -31.429 -15.264 1.00 23.59 298 ASP A CA 1
ATOM 2169 C C . ASP A 1 277 ? -25.937 -30.332 -14.768 1.00 28.01 298 ASP A C 1
ATOM 2170 O O . ASP A 1 277 ? -26.857 -30.613 -13.989 1.00 27.18 298 ASP A O 1
ATOM 2175 N N . GLY A 1 278 ? -25.751 -29.106 -15.244 1.00 24.13 299 GLY A N 1
ATOM 2176 C CA . GLY A 1 278 ? -26.593 -28.001 -14.873 1.00 21.05 299 GLY A CA 1
ATOM 2177 C C . GLY A 1 278 ? -26.222 -27.304 -13.585 1.00 24.61 299 GLY A C 1
ATOM 2178 O O . GLY A 1 278 ? -26.903 -26.342 -13.214 1.00 27.32 299 GLY A O 1
ATOM 2179 N N . THR A 1 279 ? -25.177 -27.743 -12.885 1.00 23.10 300 THR A N 1
ATOM 2180 C CA . THR A 1 279 ? -24.815 -27.077 -11.639 1.00 18.82 300 THR A CA 1
ATOM 2181 C C . THR A 1 279 ? -24.462 -25.619 -11.915 1.00 21.95 300 THR A C 1
ATOM 2182 O O . THR A 1 279 ? -23.674 -25.323 -12.816 1.00 25.48 300 THR A O 1
ATOM 2186 N N . ALA A 1 280 ? -25.043 -24.707 -11.138 1.00 24.79 301 ALA A N 1
ATOM 2187 C CA . ALA A 1 280 ? -24.832 -23.276 -11.321 1.00 26.72 301 ALA A CA 1
ATOM 2188 C C . ALA A 1 280 ? -23.764 -22.764 -10.361 1.00 24.15 301 ALA A C 1
ATOM 2189 O O . ALA A 1 280 ? -23.758 -23.122 -9.181 1.00 25.14 301 ALA A O 1
ATOM 2191 N N . ILE A 1 281 ? -22.850 -21.937 -10.874 1.00 23.34 302 ILE A N 1
ATOM 2192 C CA . ILE A 1 281 ? -21.881 -21.216 -10.050 1.00 21.21 302 ILE A CA 1
ATOM 2193 C C . ILE A 1 281 ? -21.994 -19.733 -10.392 1.00 23.22 302 ILE A C 1
ATOM 2194 O O . ILE A 1 281 ? -21.836 -19.341 -11.555 1.00 21.34 302 ILE A O 1
ATOM 2199 N N . GLN A 1 282 ? -22.297 -18.913 -9.385 1.00 20.55 303 GLN A N 1
ATOM 2200 C CA . GLN A 1 282 ? -22.505 -17.487 -9.614 1.00 20.75 303 GLN A CA 1
ATOM 2201 C C . GLN A 1 282 ? -21.174 -16.751 -9.718 1.00 17.42 303 GLN A C 1
ATOM 2202 O O . GLN A 1 282 ? -20.977 -15.923 -10.616 1.00 18.82 303 GLN A O 1
ATOM 2208 N N . THR A 1 283 ? -20.266 -17.012 -8.785 1.00 19.93 304 THR A N 1
ATOM 2209 C CA . THR A 1 283 ? -19.017 -16.263 -8.694 1.00 18.68 304 THR A CA 1
ATOM 2210 C C . THR A 1 283 ? -17.880 -17.248 -8.495 1.00 17.58 304 THR A C 1
ATOM 2211 O O . THR A 1 283 ? -17.435 -17.488 -7.364 1.00 18.13 304 THR A O 1
ATOM 2215 N N . PRO A 1 284 ? -17.374 -17.836 -9.571 1.00 17.65 305 PRO A N 1
ATOM 2216 C CA . PRO A 1 284 ? -16.239 -18.748 -9.401 1.00 13.96 305 PRO A CA 1
ATOM 2217 C C . PRO A 1 284 ? -15.056 -17.967 -8.860 1.00 14.90 305 PRO A C 1
ATOM 2218 O O . PRO A 1 284 ? -14.721 -16.890 -9.363 1.00 18.15 305 PRO A O 1
ATOM 2222 N N . PHE A 1 285 ? -14.420 -18.507 -7.818 1.00 15.38 306 PHE A N 1
ATOM 2223 C CA . PHE A 1 285 ? -13.430 -17.740 -7.080 1.00 16.04 306 PHE A CA 1
ATOM 2224 C C . PHE A 1 285 ? -12.088 -18.443 -6.982 1.00 18.29 306 PHE A C 1
ATOM 2225 O O . PHE A 1 285 ? -11.110 -17.821 -6.549 1.00 18.49 306 PHE A O 1
ATOM 2233 N N . SER A 1 286 ? -11.998 -19.700 -7.401 1.00 14.66 307 SER A N 1
ATOM 2234 C CA . SER A 1 286 ? -10.745 -20.426 -7.481 1.00 16.55 307 SER A CA 1
ATOM 2235 C C . SER A 1 286 ? -11.001 -21.666 -8.327 1.00 16.00 307 SER A C 1
ATOM 2236 O O . SER A 1 286 ? -12.145 -22.105 -8.461 1.00 15.34 307 SER A O 1
ATOM 2239 N N . ILE A 1 287 ? -9.937 -22.223 -8.898 1.00 13.88 308 ILE A N 1
ATOM 2240 C CA . ILE A 1 287 ? -10.047 -23.498 -9.609 1.00 13.81 308 ILE A CA 1
ATOM 2241 C C . ILE A 1 287 ? -8.725 -24.233 -9.434 1.00 17.67 308 ILE A C 1
ATOM 2242 O O . ILE A 1 287 ? -7.656 -23.624 -9.476 1.00 16.70 308 ILE A O 1
ATOM 2247 N N . GLN A 1 288 ? -8.798 -25.545 -9.180 1.00 14.66 309 GLN A N 1
ATOM 2248 C CA . GLN A 1 288 ? -7.606 -26.348 -8.925 1.00 13.74 309 GLN A CA 1
ATOM 2249 C C . GLN A 1 288 ? -7.987 -27.813 -9.086 1.00 14.32 309 GLN A C 1
ATOM 2250 O O . GLN A 1 288 ? -9.166 -28.166 -9.047 1.00 17.46 309 GLN A O 1
ATOM 2256 N N . LEU A 1 289 ? -6.976 -28.657 -9.251 1.00 17.20 310 LEU A N 1
ATOM 2257 C CA . LEU A 1 289 ? -7.175 -30.097 -9.333 1.00 17.17 310 LEU A CA 1
ATOM 2258 C C . LEU A 1 289 ? -6.753 -30.771 -8.036 1.00 18.96 310 LEU A C 1
ATOM 2259 O O . LEU A 1 289 ? -5.819 -30.328 -7.368 1.00 22.34 310 LEU A O 1
ATOM 2264 N N . ASN A 1 290 ? -7.438 -31.861 -7.693 1.00 16.23 311 ASN A N 1
ATOM 2265 C CA . ASN A 1 290 ? -6.967 -32.744 -6.634 1.00 19.47 311 ASN A CA 1
ATOM 2266 C C . ASN A 1 290 ? -5.907 -33.629 -7.270 1.00 18.69 311 ASN A C 1
ATOM 2267 O O . ASN A 1 290 ? -6.236 -34.408 -8.167 1.00 21.08 311 ASN A O 1
ATOM 2272 N N . PRO A 1 291 ? -4.630 -33.517 -6.890 1.00 22.01 312 PRO A N 1
ATOM 2273 C CA . PRO A 1 291 ? -3.606 -34.308 -7.587 1.00 24.50 312 PRO A CA 1
ATOM 2274 C C . PRO A 1 291 ? -3.748 -35.806 -7.370 1.00 26.60 312 PRO A C 1
ATOM 2275 O O . PRO A 1 291 ? -3.144 -36.575 -8.127 1.00 28.48 312 PRO A O 1
ATOM 2279 N N . PHE A 1 292 ? -4.536 -36.243 -6.376 1.00 22.36 313 PHE A N 1
ATOM 2280 C CA . PHE A 1 292 ? -4.674 -37.663 -6.042 1.00 24.42 313 PHE A CA 1
ATOM 2281 C C . PHE A 1 292 ? -5.838 -38.344 -6.747 1.00 27.80 313 PHE A C 1
ATOM 2282 O O . PHE A 1 292 ? -5.870 -39.578 -6.806 1.00 30.52 313 PHE A O 1
ATOM 2290 N N . SER A 1 293 ? -6.789 -37.577 -7.272 1.00 20.06 314 SER A N 1
ATOM 2291 C CA . SER A 1 293 ? -7.934 -38.121 -7.985 1.00 20.51 314 SER A CA 1
ATOM 2292 C C . SER A 1 293 ? -8.143 -37.549 -9.380 1.00 26.05 314 SER A C 1
ATOM 2293 O O . SER A 1 293 ? -8.843 -38.183 -10.181 1.00 26.09 314 SER A O 1
ATOM 2296 N N . GLY A 1 294 ? -7.612 -36.369 -9.687 1.00 19.59 315 GLY A N 1
ATOM 2297 C CA . GLY A 1 294 ? -7.933 -35.686 -10.923 1.00 22.96 315 GLY A CA 1
ATOM 2298 C C . GLY A 1 294 ? -9.215 -34.873 -10.917 1.00 21.34 315 GLY A C 1
ATOM 2299 O O . GLY A 1 294 ? -9.519 -34.224 -11.925 1.00 22.50 315 GLY A O 1
ATOM 2300 N N . ASN A 1 295 ? -9.973 -34.861 -9.823 1.00 17.46 316 ASN A N 1
ATOM 2301 C CA . ASN A 1 295 ? -11.197 -34.069 -9.814 1.00 16.72 316 ASN A CA 1
ATOM 2302 C C . ASN A 1 295 ? -10.885 -32.565 -9.835 1.00 14.76 316 ASN A C 1
ATOM 2303 O O . ASN A 1 295 ? -9.834 -32.106 -9.371 1.00 19.32 316 ASN A O 1
ATOM 2308 N N . ILE A 1 296 ? -11.855 -31.800 -10.346 1.00 14.61 317 ILE A N 1
ATOM 2309 C CA . ILE A 1 296 ? -11.772 -30.345 -10.455 1.00 14.68 317 ILE A CA 1
ATOM 2310 C C . ILE A 1 296 ? -12.513 -29.737 -9.275 1.00 17.26 317 ILE A C 1
ATOM 2311 O O . ILE A 1 296 ? -13.696 -30.025 -9.064 1.00 18.48 317 ILE A O 1
ATOM 2316 N N . TYR A 1 297 ? -11.846 -28.860 -8.529 1.00 16.66 318 TYR A N 1
ATOM 2317 C CA . TYR A 1 297 ? -12.459 -28.185 -7.395 1.00 15.94 318 TYR A CA 1
ATOM 2318 C C . TYR A 1 297 ? -12.609 -26.703 -7.716 1.00 15.97 318 TYR A C 1
ATOM 2319 O O . TYR A 1 297 ? -11.625 -26.042 -8.054 1.00 16.89 318 TYR A O 1
ATOM 2328 N N . ILE A 1 298 ? -13.827 -26.180 -7.589 1.00 13.91 319 ILE A N 1
ATOM 2329 C CA . ILE A 1 298 ? -14.112 -24.772 -7.863 1.00 15.11 319 ILE A CA 1
ATOM 2330 C C . ILE A 1 298 ? -14.810 -24.208 -6.643 1.00 18.44 319 ILE A C 1
ATOM 2331 O O . ILE A 1 298 ? -15.688 -24.865 -6.076 1.00 19.05 319 ILE A O 1
ATOM 2336 N N . THR A 1 299 ? -14.420 -23.011 -6.220 1.00 14.17 320 THR A N 1
ATOM 2337 C CA . THR A 1 299 ? -15.130 -22.404 -5.107 1.00 16.28 320 THR A CA 1
ATOM 2338 C C . THR A 1 299 ? -16.086 -21.325 -5.611 1.00 17.47 320 THR A C 1
ATOM 2339 O O . THR A 1 299 ? -15.895 -20.728 -6.675 1.00 16.14 320 THR A O 1
ATOM 2343 N N . GLU A 1 300 ? -17.129 -21.110 -4.818 1.00 16.25 321 GLU A N 1
ATOM 2344 C CA . GLU A 1 300 ? -18.229 -20.199 -5.089 1.00 17.98 321 GLU A CA 1
ATOM 2345 C C . GLU A 1 300 ? -18.198 -19.102 -4.025 1.00 17.39 321 GLU A C 1
ATOM 2346 O O . GLU A 1 300 ? -18.244 -19.410 -2.832 1.00 18.15 321 GLU A O 1
ATOM 2352 N N . ALA A 1 301 ? -18.125 -17.823 -4.435 1.00 15.92 322 ALA A N 1
ATOM 2353 C CA . ALA A 1 301 ? -18.057 -16.718 -3.471 1.00 15.07 322 ALA A CA 1
ATOM 2354 C C . ALA A 1 301 ? -19.307 -15.845 -3.420 1.00 18.79 322 ALA A C 1
ATOM 2355 O O . ALA A 1 301 ? -19.328 -14.874 -2.656 1.00 17.99 322 ALA A O 1
ATOM 2357 N N . TYR A 1 302 ? -20.337 -16.134 -4.214 1.00 17.78 323 TYR A N 1
ATOM 2358 C CA . TYR A 1 302 ? -21.607 -15.381 -4.167 1.00 17.66 323 TYR A CA 1
ATOM 2359 C C . TYR A 1 302 ? -21.318 -13.883 -4.309 1.00 22.29 323 TYR A C 1
ATOM 2360 O O . TYR A 1 302 ? -20.650 -13.472 -5.268 1.00 21.38 323 TYR A O 1
ATOM 2369 N N . ASN A 1 303 ? -21.831 -13.034 -3.416 1.00 20.19 324 ASN A N 1
ATOM 2370 C CA . ASN A 1 303 ? -21.631 -11.591 -3.469 1.00 19.02 324 ASN A CA 1
ATOM 2371 C C . ASN A 1 303 ? -20.552 -11.118 -2.502 1.00 20.12 324 ASN A C 1
ATOM 2372 O O . ASN A 1 303 ? -20.512 -9.931 -2.149 1.00 21.31 324 ASN A O 1
ATOM 2377 N N . TYR A 1 304 ? -19.679 -12.019 -2.069 1.00 19.61 325 TYR A N 1
ATOM 2378 C CA . TYR A 1 304 ? -18.523 -11.734 -1.247 1.00 17.14 325 TYR A CA 1
ATOM 2379 C C . TYR A 1 304 ? -18.890 -11.452 0.204 1.00 21.29 325 TYR A C 1
ATOM 2380 O O . TYR A 1 304 ? -17.969 -11.261 0.999 1.00 18.99 325 TYR A O 1
ATOM 2389 N N . THR A 1 305 ? -20.171 -11.417 0.590 1.00 19.39 326 THR A N 1
ATOM 2390 C CA . THR A 1 305 ? -20.518 -11.040 1.958 1.00 21.40 326 THR A CA 1
ATOM 2391 C C . THR A 1 305 ? -21.260 -12.131 2.717 1.00 24.61 326 THR A C 1
ATOM 2392 O O . THR A 1 305 ? -21.599 -11.927 3.891 1.00 25.78 326 THR A O 1
ATOM 2396 N N . VAL A 1 306 ? -21.528 -13.268 2.075 1.00 21.55 327 VAL A N 1
ATOM 2397 C CA . VAL A 1 306 ? -22.081 -14.464 2.684 1.00 21.94 327 VAL A CA 1
ATOM 2398 C C . VAL A 1 306 ? -21.083 -15.587 2.450 1.00 22.56 327 VAL A C 1
ATOM 2399 O O . VAL A 1 306 ? -20.288 -15.556 1.507 1.00 20.90 327 VAL A O 1
ATOM 2403 N N . LYS A 1 307 ? -21.133 -16.588 3.322 1.00 20.81 328 LYS A N 1
ATOM 2404 C CA . LYS A 1 307 ? -20.203 -17.704 3.241 1.00 17.74 328 LYS A CA 1
ATOM 2405 C C . LYS A 1 307 ? -20.382 -18.460 1.926 1.00 22.81 328 LYS A C 1
ATOM 2406 O O . LYS A 1 307 ? -21.494 -18.622 1.419 1.00 21.25 328 LYS A O 1
ATOM 2412 N N . GLY A 1 308 ? -19.258 -18.909 1.366 1.00 18.16 329 GLY A N 1
ATOM 2413 C CA . GLY A 1 308 ? -19.236 -19.537 0.065 1.00 20.09 329 GLY A CA 1
ATOM 2414 C C . GLY A 1 308 ? -19.167 -21.047 0.180 1.00 18.86 329 GLY A C 1
ATOM 2415 O O . GLY A 1 308 ? -19.242 -21.615 1.271 1.00 19.98 329 GLY A O 1
ATOM 2416 N N . ASP A 1 309 ? -19.013 -21.703 -0.978 1.00 16.77 330 ASP A N 1
ATOM 2417 C CA . ASP A 1 309 ? -19.075 -23.159 -1.092 1.00 17.20 330 ASP A CA 1
ATOM 2418 C C . ASP A 1 309 ? -17.847 -23.707 -1.821 1.00 18.34 330 ASP A C 1
ATOM 2419 O O . ASP A 1 309 ? -17.183 -23.002 -2.584 1.00 19.05 330 ASP A O 1
ATOM 2424 N N . VAL A 1 310 ? -17.591 -25.004 -1.635 1.00 17.32 331 VAL A N 1
ATOM 2425 C CA . VAL A 1 310 ? -16.587 -25.738 -2.405 1.00 17.12 331 VAL A CA 1
ATOM 2426 C C . VAL A 1 310 ? -17.310 -26.819 -3.198 1.00 17.37 331 VAL A C 1
ATOM 2427 O O . VAL A 1 310 ? -18.070 -27.600 -2.620 1.00 20.21 331 VAL A O 1
ATOM 2431 N N . LEU A 1 311 ? -17.069 -26.864 -4.510 1.00 15.86 332 LEU A N 1
ATOM 2432 C CA . LEU A 1 311 ? -17.717 -27.825 -5.405 1.00 17.55 332 LEU A CA 1
ATOM 2433 C C . LEU A 1 311 ? -16.668 -28.726 -6.049 1.00 18.58 332 LEU A C 1
ATOM 2434 O O . LEU A 1 311 ? -15.646 -28.243 -6.549 1.00 17.50 332 LEU A O 1
ATOM 2439 N N . CYS A 1 312 ? -16.927 -30.038 -6.027 1.00 15.20 333 CYS A N 1
ATOM 2440 C CA . CYS A 1 312 ? -16.055 -31.074 -6.571 1.00 15.73 333 CYS A CA 1
ATOM 2441 C C . CYS A 1 312 ? -16.709 -31.665 -7.820 1.00 17.37 333 CYS A C 1
ATOM 2442 O O . CYS A 1 312 ? -17.807 -32.218 -7.727 1.00 19.77 333 CYS A O 1
ATOM 2445 N N . PHE A 1 313 ? -16.039 -31.566 -8.979 1.00 17.17 334 PHE A N 1
ATOM 2446 C CA . PHE A 1 313 ? -16.517 -32.114 -10.253 1.00 17.39 334 PHE A CA 1
ATOM 2447 C C . PHE A 1 313 ? -15.558 -33.167 -10.787 1.00 17.23 334 PHE A C 1
ATOM 2448 O O . PHE A 1 313 ? -14.345 -33.062 -10.597 1.00 17.68 334 PHE A O 1
ATOM 2456 N N . ASN A 1 314 ? -16.083 -34.160 -11.518 1.00 15.92 335 ASN A N 1
ATOM 2457 C CA . ASN A 1 314 ? -15.159 -34.966 -12.299 1.00 18.06 335 ASN A CA 1
ATOM 2458 C C . ASN A 1 314 ? -14.776 -34.203 -13.573 1.00 18.82 335 ASN A C 1
ATOM 2459 O O . ASN A 1 314 ? -15.253 -33.095 -13.839 1.00 19.88 335 ASN A O 1
ATOM 2464 N N . GLN A 1 315 ? -13.843 -34.767 -14.335 1.00 18.33 336 GLN A N 1
ATOM 2465 C CA . GLN A 1 315 ? -13.370 -34.058 -15.519 1.00 18.94 336 GLN A CA 1
ATOM 2466 C C . GLN A 1 315 ? -14.443 -33.944 -16.587 1.00 19.11 336 GLN A C 1
ATOM 2467 O O . GLN A 1 315 ? -14.330 -33.103 -17.484 1.00 20.60 336 GLN A O 1
ATOM 2473 N N . GLN A 1 316 ? -15.470 -34.781 -16.507 1.00 20.02 337 GLN A N 1
ATOM 2474 C CA . GLN A 1 316 ? -16.623 -34.731 -17.390 1.00 20.38 337 GLN A CA 1
ATOM 2475 C C . GLN A 1 316 ? -17.636 -33.673 -16.978 1.00 20.82 337 GLN A C 1
ATOM 2476 O O . GLN A 1 316 ? -18.667 -33.553 -17.639 1.00 22.04 337 GLN A O 1
ATOM 2482 N N . GLY A 1 317 ? -17.379 -32.909 -15.921 1.00 17.64 338 GLY A N 1
ATOM 2483 C CA . GLY A 1 317 ? -18.262 -31.813 -15.577 1.00 19.52 338 GLY A CA 1
ATOM 2484 C C . GLY A 1 317 ? -19.456 -32.194 -14.735 1.00 17.08 338 GLY A C 1
ATOM 2485 O O . GLY A 1 317 ? -20.433 -31.435 -14.681 1.00 18.53 338 GLY A O 1
ATOM 2486 N N . GLN A 1 318 ? -19.406 -33.345 -14.079 1.00 18.66 339 GLN A N 1
ATOM 2487 C CA . GLN A 1 318 ? -20.476 -33.816 -13.211 1.00 19.61 339 GLN A CA 1
ATOM 2488 C C . GLN A 1 318 ? -20.104 -33.563 -11.756 1.00 18.45 339 GLN A C 1
ATOM 2489 O O . GLN A 1 318 ? -19.035 -33.983 -11.302 1.00 18.40 339 GLN A O 1
ATOM 2495 N N . LEU A 1 319 ? -21.018 -32.931 -11.025 1.00 20.38 340 LEU A N 1
ATOM 2496 C CA . LEU A 1 319 ? -20.806 -32.657 -9.611 1.00 22.53 340 LEU A CA 1
ATOM 2497 C C . LEU A 1 319 ? -20.779 -33.943 -8.814 1.00 22.69 340 LEU A C 1
ATOM 2498 O O . LEU A 1 319 ? -21.766 -34.689 -8.794 1.00 25.20 340 LEU A O 1
ATOM 2503 N N . GLN A 1 320 ? -19.656 -34.178 -8.136 1.00 17.71 341 GLN A N 1
ATOM 2504 C CA . GLN A 1 320 ? -19.539 -35.298 -7.214 1.00 19.61 341 GLN A CA 1
ATOM 2505 C C . GLN A 1 320 ? -20.162 -34.962 -5.864 1.00 22.14 341 GLN A C 1
ATOM 2506 O O . GLN A 1 320 ? -20.985 -35.724 -5.351 1.00 24.07 341 GLN A O 1
ATOM 2512 N N . TYR A 1 321 ? -19.790 -33.826 -5.276 1.00 18.79 342 TYR A N 1
ATOM 2513 C CA . TYR A 1 321 ? -20.368 -33.362 -4.019 1.00 19.40 342 TYR A CA 1
ATOM 2514 C C . TYR A 1 321 ? -20.036 -31.880 -3.895 1.00 21.44 342 TYR A C 1
ATOM 2515 O O . TYR A 1 321 ? -19.183 -31.366 -4.620 1.00 20.18 342 TYR A O 1
ATOM 2524 N N . ARG A 1 322 ? -20.721 -31.194 -2.984 1.00 17.95 343 ARG A N 1
ATOM 2525 C CA . ARG A 1 322 ? -20.348 -29.835 -2.609 1.00 18.31 343 ARG A CA 1
ATOM 2526 C C . ARG A 1 322 ? -20.390 -29.714 -1.091 1.00 23.33 343 ARG A C 1
ATOM 2527 O O . ARG A 1 322 ? -21.153 -30.416 -0.432 1.00 19.61 343 ARG A O 1
ATOM 2535 N N . LEU A 1 323 ? -19.550 -28.846 -0.524 1.00 20.05 344 LEU A N 1
ATOM 2536 C CA . LEU A 1 323 ? -19.638 -28.490 0.892 1.00 20.12 344 LEU A CA 1
ATOM 2537 C C . LEU A 1 323 ? -20.031 -27.031 0.938 1.00 19.70 344 LEU A C 1
ATOM 2538 O O . LEU A 1 323 ? -19.354 -26.199 0.332 1.00 20.48 344 LEU A O 1
ATOM 2543 N N . ASN A 1 324 ? -21.124 -26.723 1.623 1.00 21.53 345 ASN A N 1
ATOM 2544 C CA . ASN A 1 324 ? -21.718 -25.401 1.539 1.00 21.94 345 ASN A CA 1
ATOM 2545 C C . ASN A 1 324 ? -21.419 -24.610 2.807 1.00 23.19 345 ASN A C 1
ATOM 2546 O O . ASN A 1 324 ? -21.200 -25.185 3.875 1.00 22.71 345 ASN A O 1
ATOM 2551 N N . ASP A 1 325 ? -21.393 -23.282 2.670 1.00 21.80 346 ASP A N 1
ATOM 2552 C CA . ASP A 1 325 ? -21.237 -22.372 3.808 1.00 20.72 346 ASP A CA 1
ATOM 2553 C C . ASP A 1 325 ? -19.951 -22.660 4.567 1.00 21.21 346 ASP A C 1
ATOM 2554 O O . ASP A 1 325 ? -19.923 -22.672 5.800 1.00 22.75 346 ASP A O 1
ATOM 2559 N N . ILE A 1 326 ? -18.879 -22.894 3.811 1.00 20.58 347 ILE A N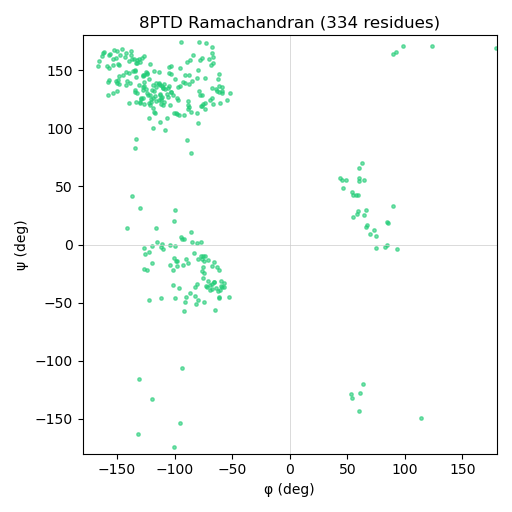 1
ATOM 2560 C CA . ILE A 1 326 ? -17.640 -23.395 4.386 1.00 23.94 347 ILE A CA 1
ATOM 2561 C C . ILE A 1 326 ? -16.841 -22.259 5.034 1.00 24.09 347 ILE A C 1
ATOM 2562 O O . ILE A 1 326 ? -16.209 -22.460 6.075 1.00 23.86 347 ILE A O 1
ATOM 2567 N N . GLY A 1 327 ? -16.896 -21.056 4.478 1.00 19.28 348 GLY A N 1
ATOM 2568 C CA . GLY A 1 327 ? -16.111 -19.934 4.973 1.00 17.94 348 GLY A CA 1
ATOM 2569 C C . GLY A 1 327 ? -16.410 -18.740 4.092 1.00 17.77 348 GLY A C 1
ATOM 2570 O O . GLY A 1 327 ? -17.048 -18.867 3.048 1.00 19.95 348 GLY A O 1
ATOM 2571 N N . LEU A 1 328 ? -15.961 -17.561 4.525 1.00 17.45 349 LEU A N 1
ATOM 2572 C CA . LEU A 1 328 ? -16.216 -16.334 3.758 1.00 16.50 349 LEU A CA 1
ATOM 2573 C C . LEU A 1 328 ? -15.145 -16.143 2.671 1.00 16.04 349 LEU A C 1
ATOM 2574 O O . LEU A 1 328 ? -13.971 -15.923 2.981 1.00 16.83 349 LEU A O 1
ATOM 2579 N N . ASN A 1 329 ? -15.557 -16.221 1.379 1.00 17.75 350 ASN A N 1
ATOM 2580 C CA . ASN A 1 329 ? -14.694 -16.095 0.198 1.00 17.45 350 ASN A CA 1
ATOM 2581 C C . ASN A 1 329 ? -13.604 -17.166 0.170 1.00 15.93 350 ASN A C 1
ATOM 2582 O O . ASN A 1 329 ? -12.406 -16.864 0.233 1.00 15.55 350 ASN A O 1
ATOM 2587 N N . PRO A 1 330 ? -14.001 -18.440 0.032 1.00 16.18 351 PRO A N 1
ATOM 2588 C CA . PRO A 1 330 ? -13.018 -19.534 -0.057 1.00 15.09 351 PRO A CA 1
ATOM 2589 C C . PRO A 1 330 ? -12.217 -19.452 -1.356 1.00 15.22 351 PRO A C 1
ATOM 2590 O O . PRO A 1 330 ? -12.779 -19.363 -2.451 1.00 16.36 351 PRO A O 1
ATOM 2594 N N . ASN A 1 331 ? -10.884 -19.442 -1.221 1.00 15.41 352 ASN A N 1
ATOM 2595 C CA . ASN A 1 331 ? -10.014 -19.106 -2.341 1.00 13.78 352 ASN A CA 1
ATOM 2596 C C . ASN A 1 331 ? -8.989 -20.172 -2.724 1.00 16.23 352 ASN A C 1
ATOM 2597 O O . ASN A 1 331 ? -8.337 -20.013 -3.760 1.00 15.94 352 ASN A O 1
ATOM 2602 N N . THR A 1 332 ? -8.853 -21.263 -1.970 1.00 15.66 353 THR A N 1
ATOM 2603 C CA . THR A 1 332 ? -7.827 -22.265 -2.259 1.00 14.69 353 THR A CA 1
ATOM 2604 C C . THR A 1 332 ? -8.288 -23.568 -1.624 1.00 14.91 353 THR A C 1
ATOM 2605 O O . THR A 1 332 ? -8.782 -23.555 -0.496 1.00 15.77 353 THR A O 1
ATOM 2609 N N . VAL A 1 333 ? -8.085 -24.685 -2.321 1.00 14.55 354 VAL A N 1
ATOM 2610 C CA . VAL A 1 333 ? -8.342 -26.008 -1.755 1.00 15.30 354 VAL A CA 1
ATOM 2611 C C . VAL A 1 333 ? -7.078 -26.827 -1.965 1.00 15.26 354 VAL A C 1
ATOM 2612 O O . VAL A 1 333 ? -6.586 -26.916 -3.093 1.00 15.57 354 VAL A O 1
ATOM 2616 N N . VAL A 1 334 ? -6.534 -27.404 -0.885 1.00 16.32 355 VAL A N 1
ATOM 2617 C CA . VAL A 1 334 ? -5.369 -28.281 -0.988 1.00 15.13 355 VAL A CA 1
ATOM 2618 C C . VAL A 1 334 ? -5.678 -29.609 -0.302 1.00 15.90 355 VAL A C 1
ATOM 2619 O O . VAL A 1 334 ? -6.619 -29.726 0.481 1.00 17.29 355 VAL A O 1
ATOM 2623 N N . PHE A 1 335 ? -4.870 -30.622 -0.623 1.00 17.03 356 PHE A N 1
ATOM 2624 C CA . PHE A 1 335 ? -5.214 -32.004 -0.317 1.00 15.96 356 PHE A CA 1
ATOM 2625 C C . PHE A 1 335 ? -4.039 -32.748 0.295 1.00 18.43 356 PHE A C 1
ATOM 2626 O O . PHE A 1 335 ? -2.882 -32.506 -0.055 1.00 18.73 356 PHE A O 1
ATOM 2634 N N . SER A 1 336 ? -4.356 -33.716 1.163 1.00 18.09 357 SER A N 1
ATOM 2635 C CA . SER A 1 336 ? -3.365 -34.626 1.719 1.00 16.92 357 SER A CA 1
ATOM 2636 C C . SER A 1 336 ? -3.788 -36.077 1.529 1.00 20.47 357 SER A C 1
ATOM 2637 O O . SER A 1 336 ? -4.940 -36.431 1.780 1.00 19.01 357 SER A O 1
ATOM 2640 N N . ASP A 1 337 ? -2.856 -36.922 1.106 1.00 17.96 358 ASP A N 1
ATOM 2641 C CA . ASP A 1 337 ? -3.167 -38.339 1.054 1.00 18.35 358 ASP A CA 1
ATOM 2642 C C . ASP A 1 337 ? -2.754 -39.063 2.325 1.00 25.22 358 ASP A C 1
ATOM 2643 O O . ASP A 1 337 ? -2.861 -40.293 2.381 1.00 26.58 358 ASP A O 1
ATOM 2648 N N . LYS A 1 338 ? -2.276 -38.329 3.325 1.00 20.57 359 LYS A N 1
ATOM 2649 C CA . LYS A 1 338 ? -1.945 -38.854 4.638 1.00 19.69 359 LYS A CA 1
ATOM 2650 C C . LYS A 1 338 ? -2.821 -38.168 5.680 1.00 22.57 359 LYS A C 1
ATOM 2651 O O . LYS A 1 338 ? -3.038 -36.955 5.627 1.00 20.76 359 LYS A O 1
ATOM 2657 N N . ALA A 1 339 ? -3.341 -38.950 6.617 1.00 20.43 360 ALA A N 1
ATOM 2658 C CA . ALA A 1 339 ? -4.151 -38.396 7.691 1.00 20.07 360 ALA A CA 1
ATOM 2659 C C . ALA A 1 339 ? -3.279 -37.658 8.706 1.00 22.40 360 ALA A C 1
ATOM 2660 O O . ALA A 1 339 ? -2.154 -38.073 8.994 1.00 21.86 360 ALA A O 1
ATOM 2662 N N . SER A 1 340 ? -3.797 -36.553 9.247 1.00 20.91 361 SER A N 1
ATOM 2663 C CA . SER A 1 340 ? -3.172 -35.928 10.404 1.00 19.29 361 SER A CA 1
ATOM 2664 C C . SER A 1 340 ? -3.436 -36.783 11.643 1.00 21.59 361 SER A C 1
ATOM 2665 O O . SER A 1 340 ? -4.179 -37.766 11.595 1.00 28.62 361 SER A O 1
ATOM 2668 N N . GLN A 1 341 ? -2.817 -36.408 12.765 1.00 22.63 362 GLN A N 1
ATOM 2669 C CA . GLN A 1 341 ? -3.098 -37.048 14.046 1.00 25.42 362 GLN A CA 1
ATOM 2670 C C . GLN A 1 341 ? -4.163 -36.296 14.844 1.00 30.37 362 GLN A C 1
ATOM 2671 O O . GLN A 1 341 ? -4.431 -36.652 15.998 1.00 37.10 362 GLN A O 1
ATOM 2677 N N . ASN A 1 342 ? -4.780 -35.280 14.253 1.00 25.43 363 ASN A N 1
ATOM 2678 C CA . ASN A 1 342 ? -5.780 -34.455 14.922 1.00 25.03 363 ASN A CA 1
ATOM 2679 C C . ASN A 1 342 ? -7.172 -34.933 14.512 1.00 32.36 363 ASN A C 1
ATOM 2680 O O . ASN A 1 342 ? -7.557 -34.778 13.352 1.00 36.19 363 ASN A O 1
ATOM 2685 N N . GLU A 1 343 ? -7.935 -35.484 15.467 1.00 38.48 364 GLU A N 1
ATOM 2686 C CA . GLU A 1 343 ? -9.289 -36.036 15.216 1.00 47.74 364 GLU A CA 1
ATOM 2687 C C . GLU A 1 343 ? -9.892 -35.700 13.850 1.00 57.05 364 GLU A C 1
ATOM 2688 O O . GLU A 1 343 ? -11.033 -36.061 13.553 1.00 60.51 364 GLU A O 1
#